Protein AF-A0A7I8V586-F1 (afdb_monomer_lite)

Organism: NCBI:txid2664684

Sequence (213 aa):
MLTETEAVENIQTILEINQGRTLKKLIYVLIESHPELLVKLESQNQKLFHVYNEYFDLTVILLDKLIVVIEQTTWVIKENAILSSVWIIEYAKSLLSLDGYIETITKSIIDTFKPNSTIHLNPECSIILYHQVKVLKRLIQEVDGVKETLRSQFYEEFLYYLTVSSINNKDMTCDPIREIILKTLEHIIKEITQRPFSLQTTKQSINLSDSSS

Radius of gyration: 21.7 Å; chains: 1; bounding box: 49×49×86 Å

Foldseek 3Di:
DDDPVRLLVVLVVVLVPPVNVVVLVLLLQLQPDDLVVQVVCVVPPPVVNVVVVVSNLVSLQVLLVVQVVLVVVCVVCVDDSSRHSLNSQVSNVVRYCSLSSLVVLVCLLLLCLAPPHDLEDDQVNLVSLLSSLSVNLSCLVRPPCSLVSCLVPCLVSLVPRVDPVSLVSRPPPPDPCSVVSNVSSVVSSCSNNDDPPDDPDPDDPPDDDDDDD

Secondary structure (DSSP, 8-state):
---HHHHHHHHHHHHTSTTHHHHHHHHHHHH---HHHHHHHHHH-HHHHHHHHHHHHHHHHHHHHHHHHHHHHHHH--S-----HHHHHHHHHHHS-HHHHHHHHHHHHHHHHSTTS-SBPPHHHHHHHHHHHHHHHHHHHHSTTHHHHHHHHHHHHHHHTS-HHHHHTSB-TT-TTHHHHHHHHHHHHHHHHS--S----------------

Structure (mmCIF, N/CA/C/O backbone):
data_AF-A0A7I8V586-F1
#
_entry.id   AF-A0A7I8V586-F1
#
loop_
_atom_site.group_PDB
_atom_site.id
_atom_site.type_symbol
_atom_site.label_atom_id
_atom_site.label_alt_id
_atom_site.label_comp_id
_atom_site.label_asym_id
_atom_site.label_entity_id
_atom_site.label_seq_id
_atom_site.pdbx_PDB_ins_code
_atom_site.Cartn_x
_atom_site.Cartn_y
_atom_site.Cartn_z
_atom_site.occupancy
_atom_site.B_iso_or_equiv
_atom_site.auth_seq_id
_atom_site.auth_comp_id
_atom_site.auth_asym_id
_atom_site.auth_atom_id
_atom_site.pdbx_PDB_model_num
ATOM 1 N N . MET A 1 1 ? -27.588 18.384 4.321 1.00 39.78 1 MET A N 1
ATOM 2 C CA . MET A 1 1 ? -26.580 17.342 4.592 1.00 39.78 1 MET A CA 1
ATOM 3 C C . MET A 1 1 ? -27.211 16.036 4.166 1.00 39.78 1 MET A C 1
ATOM 5 O O . MET A 1 1 ? -28.220 15.683 4.757 1.00 39.78 1 MET A O 1
ATOM 9 N N . LEU A 1 2 ? -26.721 15.422 3.090 1.00 41.12 2 LEU A N 1
ATOM 10 C CA . LEU A 1 2 ? -27.099 14.050 2.739 1.00 41.12 2 LEU A CA 1
ATOM 11 C C . LEU A 1 2 ? -26.410 13.121 3.736 1.00 41.12 2 LEU A C 1
ATOM 13 O O . LEU A 1 2 ? -25.262 13.378 4.107 1.00 41.12 2 LEU A O 1
ATOM 17 N N . THR A 1 3 ? -27.112 12.095 4.201 1.00 49.66 3 THR A N 1
ATOM 18 C CA . THR A 1 3 ? -26.480 11.043 5.004 1.00 49.66 3 THR A CA 1
ATOM 19 C C . THR A 1 3 ? -25.483 10.275 4.127 1.00 49.66 3 THR A C 1
ATOM 21 O O . THR A 1 3 ? -25.679 10.181 2.914 1.00 49.66 3 THR A O 1
ATOM 24 N N . GLU A 1 4 ? -24.385 9.764 4.696 1.00 45.03 4 GLU A N 1
ATOM 25 C CA . GLU A 1 4 ? -23.332 9.059 3.932 1.00 45.03 4 GLU A CA 1
ATOM 26 C C . GLU A 1 4 ? -23.907 7.949 3.038 1.00 45.03 4 GLU A C 1
ATOM 28 O O . GLU A 1 4 ? -23.477 7.767 1.903 1.00 45.03 4 GLU A O 1
ATOM 33 N N . THR A 1 5 ? -24.961 7.283 3.506 1.00 46.91 5 THR A N 1
ATOM 34 C CA . THR A 1 5 ? -25.675 6.226 2.785 1.00 46.91 5 THR A CA 1
ATOM 35 C C . THR A 1 5 ? -26.414 6.749 1.545 1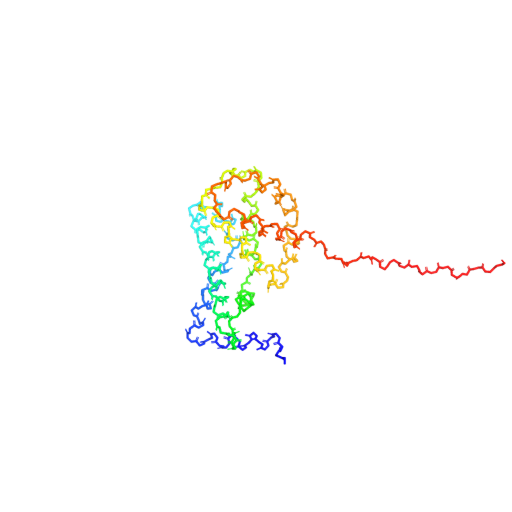.00 46.91 5 THR A C 1
ATOM 37 O O . THR A 1 5 ? -26.300 6.163 0.470 1.00 46.91 5 THR A O 1
ATOM 40 N N . GLU A 1 6 ? -27.095 7.896 1.644 1.00 48.62 6 GLU A N 1
ATOM 41 C CA . GLU A 1 6 ? -27.775 8.538 0.505 1.00 48.62 6 GLU A CA 1
ATOM 42 C C . GLU A 1 6 ? -26.782 9.100 -0.523 1.00 48.62 6 GLU A C 1
ATOM 44 O O . GLU A 1 6 ? -27.080 9.174 -1.717 1.00 48.62 6 GLU A O 1
ATOM 49 N N . ALA A 1 7 ? -25.592 9.518 -0.080 1.00 50.94 7 ALA A N 1
ATOM 50 C CA . ALA A 1 7 ? -24.534 9.963 -0.981 1.00 50.94 7 ALA A CA 1
ATOM 51 C C . ALA A 1 7 ? -23.986 8.789 -1.812 1.00 50.94 7 ALA A C 1
ATOM 53 O O . ALA A 1 7 ? -23.824 8.921 -3.026 1.00 50.94 7 ALA A O 1
ATOM 54 N N . VAL A 1 8 ? -23.772 7.629 -1.184 1.00 48.31 8 VAL A N 1
ATOM 55 C CA . VAL A 1 8 ? -23.300 6.410 -1.860 1.00 48.31 8 VAL A CA 1
ATOM 56 C C . VAL A 1 8 ? -24.325 5.892 -2.873 1.00 48.31 8 VAL A C 1
ATOM 58 O O . VAL A 1 8 ? -23.952 5.621 -4.016 1.00 48.31 8 VAL A O 1
ATOM 61 N N . GLU A 1 9 ? -25.612 5.829 -2.518 1.00 55.66 9 GLU A N 1
ATOM 62 C CA . GLU A 1 9 ? -26.678 5.392 -3.439 1.00 55.66 9 GLU A CA 1
ATOM 63 C C . GLU A 1 9 ? -26.819 6.315 -4.659 1.00 55.66 9 GLU A C 1
ATOM 65 O O . GLU A 1 9 ? -26.956 5.849 -5.798 1.00 55.66 9 GLU A O 1
ATOM 70 N N . ASN A 1 10 ? -26.718 7.631 -4.452 1.00 57.84 10 ASN A N 1
ATOM 71 C CA . ASN A 1 10 ? -26.763 8.600 -5.545 1.00 57.84 10 ASN A CA 1
ATOM 72 C C . ASN A 1 10 ? -25.571 8.444 -6.494 1.00 57.84 10 ASN A C 1
ATOM 74 O O . ASN A 1 10 ? -25.746 8.466 -7.714 1.00 57.84 10 ASN A O 1
ATOM 78 N N . ILE A 1 11 ? -24.363 8.236 -5.965 1.00 54.38 11 ILE A N 1
ATOM 79 C CA . ILE A 1 11 ? -23.179 8.052 -6.808 1.00 54.38 11 ILE A CA 1
ATOM 80 C C . ILE A 1 11 ? -23.233 6.701 -7.536 1.00 54.38 11 ILE A C 1
ATOM 82 O O . ILE A 1 11 ? -22.935 6.639 -8.730 1.00 54.38 11 ILE A O 1
ATOM 86 N N . GLN A 1 12 ? -23.692 5.634 -6.872 1.00 55.91 12 GLN A N 1
ATOM 87 C CA . GLN A 1 12 ? -23.909 4.327 -7.495 1.00 55.91 12 GLN A CA 1
ATOM 88 C C . GLN A 1 12 ? -24.871 4.423 -8.688 1.00 55.91 12 GLN A C 1
ATOM 90 O O . GLN A 1 12 ? -24.574 3.886 -9.755 1.00 55.91 12 GLN A O 1
ATOM 95 N N . THR A 1 13 ? -25.959 5.180 -8.539 1.00 61.81 13 THR A N 1
ATOM 96 C CA . THR A 1 13 ? -26.933 5.444 -9.609 1.00 61.81 13 THR A CA 1
ATOM 97 C C . THR A 1 13 ? -26.311 6.231 -10.771 1.00 61.81 13 THR A C 1
ATOM 99 O O . THR A 1 13 ? -26.518 5.899 -11.938 1.00 61.81 13 THR A O 1
ATOM 102 N N . ILE A 1 14 ? -25.482 7.241 -10.478 1.00 59.03 14 ILE A N 1
ATOM 103 C CA . ILE A 1 14 ? -24.780 8.046 -11.496 1.00 59.03 14 ILE A CA 1
ATOM 104 C C . ILE A 1 14 ? -23.793 7.193 -12.310 1.00 59.03 14 ILE A C 1
ATOM 106 O O . ILE A 1 14 ? -23.621 7.409 -13.510 1.00 59.03 14 ILE A O 1
ATOM 110 N N . LEU A 1 15 ? -23.177 6.183 -11.698 1.00 54.44 15 LEU A N 1
ATOM 111 C CA . LEU A 1 15 ? -22.216 5.304 -12.369 1.00 54.44 15 LEU A CA 1
ATOM 112 C C . LEU A 1 15 ? -22.854 4.192 -13.195 1.00 54.44 15 LEU A C 1
ATOM 114 O O . LEU A 1 15 ? -22.188 3.590 -14.038 1.00 54.44 15 LEU A O 1
ATOM 118 N N . GLU A 1 16 ? -24.130 3.898 -12.977 1.00 59.16 16 GLU A N 1
ATOM 119 C CA . GLU A 1 16 ? -24.870 2.971 -13.833 1.00 59.16 16 GLU A CA 1
ATOM 120 C C . GLU A 1 16 ? -25.122 3.554 -15.233 1.00 59.16 16 GLU A C 1
ATOM 122 O O . GLU A 1 16 ? -25.352 2.801 -16.183 1.00 59.16 16 GLU A O 1
ATOM 127 N N . ILE A 1 17 ? -24.959 4.873 -15.393 1.00 62.91 17 ILE A N 1
ATOM 128 C CA . ILE A 1 17 ? -24.956 5.570 -16.680 1.00 62.91 17 ILE A CA 1
ATOM 129 C C . ILE A 1 17 ? -23.651 5.235 -17.433 1.00 62.91 17 ILE A C 1
ATOM 131 O O . ILE A 1 17 ? -22.561 5.271 -16.870 1.00 62.91 17 ILE A O 1
ATOM 135 N N . ASN A 1 18 ? -23.769 4.897 -18.723 1.00 47.09 18 ASN A N 1
ATOM 136 C CA . ASN A 1 18 ? -22.825 4.150 -19.584 1.00 47.09 18 ASN A CA 1
ATOM 137 C C . ASN A 1 18 ? -21.294 4.346 -19.422 1.00 47.09 18 ASN A C 1
ATOM 139 O O . ASN A 1 18 ? -20.550 3.426 -19.755 1.00 47.09 18 ASN A O 1
ATOM 143 N N . GLN A 1 19 ? -20.798 5.487 -18.935 1.00 56.19 19 GLN A N 1
ATOM 144 C CA . GLN A 1 19 ? -19.364 5.731 -18.706 1.00 56.19 19 GLN A CA 1
ATOM 145 C C . GLN A 1 19 ? -18.880 5.230 -17.330 1.00 56.19 19 GLN A C 1
ATOM 147 O O . GLN A 1 19 ? -17.751 4.750 -17.212 1.00 56.19 19 GLN A O 1
ATOM 152 N N . GLY A 1 20 ? -19.742 5.246 -16.308 1.00 57.25 20 GLY A N 1
ATOM 153 C CA . GLY A 1 20 ? -19.411 4.766 -14.967 1.00 57.25 20 GLY A CA 1
ATOM 154 C C . GLY A 1 20 ? -19.331 3.245 -14.873 1.00 57.25 20 GLY A C 1
ATOM 155 O O . GLY A 1 20 ? -18.521 2.732 -14.115 1.00 57.25 20 GLY A O 1
ATOM 156 N N . ARG A 1 21 ? -20.068 2.497 -15.708 1.00 60.56 21 ARG A N 1
ATOM 157 C CA . ARG A 1 21 ? -20.066 1.021 -15.706 1.00 60.56 21 ARG A CA 1
ATOM 158 C C . ARG A 1 21 ? -18.701 0.420 -16.077 1.00 60.56 21 ARG A C 1
ATOM 160 O O . ARG A 1 21 ? -18.347 -0.644 -15.573 1.00 60.56 21 ARG A O 1
ATOM 167 N N . THR A 1 22 ? -17.931 1.071 -16.947 1.00 63.22 22 THR A N 1
ATOM 168 C CA . THR A 1 22 ? -16.573 0.618 -17.303 1.00 63.22 22 THR A CA 1
ATOM 169 C C . THR A 1 22 ? -15.599 0.877 -16.160 1.00 63.22 22 THR A C 1
ATOM 171 O O . THR A 1 22 ? -14.852 -0.021 -15.784 1.00 63.22 22 THR A O 1
ATOM 174 N N . LEU A 1 23 ? -15.674 2.059 -15.546 1.00 60.97 23 LEU A N 1
ATOM 175 C CA . LEU A 1 23 ? -14.900 2.410 -14.354 1.00 60.97 23 LEU A CA 1
ATOM 176 C C . LEU A 1 23 ? -15.229 1.479 -13.175 1.00 60.97 23 LEU A C 1
ATOM 178 O O . LEU A 1 23 ? -14.341 0.978 -12.497 1.00 60.97 23 LEU 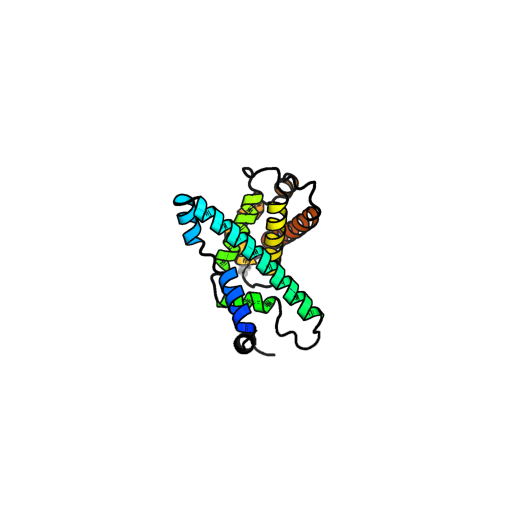A O 1
ATOM 182 N N . LYS A 1 24 ? -16.515 1.163 -13.017 1.00 62.84 24 LYS A N 1
ATOM 183 C CA . LYS A 1 24 ? -17.077 0.218 -12.054 1.00 62.84 24 LYS A CA 1
ATOM 184 C C . LYS A 1 24 ? -16.435 -1.172 -12.168 1.00 62.84 24 LYS A C 1
ATOM 186 O O . LYS A 1 24 ? -16.009 -1.746 -11.169 1.00 62.84 24 LYS A O 1
ATOM 191 N N . LYS A 1 25 ? -16.344 -1.698 -13.394 1.00 65.31 25 LYS A N 1
ATOM 192 C CA . LYS A 1 25 ? -15.692 -2.984 -13.697 1.00 65.31 25 LYS A CA 1
ATOM 193 C C . LYS A 1 25 ? -14.178 -2.926 -13.514 1.00 65.31 25 LYS A C 1
ATOM 195 O O . LYS A 1 25 ? -13.601 -3.900 -13.057 1.00 65.31 25 LYS A O 1
ATOM 200 N N . LEU A 1 26 ? -13.555 -1.798 -13.852 1.00 63.78 26 LEU A N 1
ATOM 201 C CA . LEU A 1 26 ? -12.122 -1.592 -13.661 1.00 63.78 26 LEU A CA 1
ATOM 202 C C . LEU A 1 26 ? -11.765 -1.671 -12.173 1.00 63.78 26 LEU A C 1
ATOM 204 O O . LEU A 1 26 ? -10.909 -2.456 -11.802 1.00 63.78 26 LEU A O 1
ATOM 208 N N . ILE A 1 27 ? -12.471 -0.924 -11.319 1.00 61.06 27 ILE A N 1
ATOM 209 C CA . ILE A 1 27 ? -12.235 -0.912 -9.866 1.00 61.06 27 ILE A CA 1
ATOM 210 C C . ILE A 1 27 ? -12.476 -2.301 -9.259 1.00 61.06 27 ILE A C 1
ATOM 212 O O . ILE A 1 27 ? -11.686 -2.747 -8.435 1.00 61.06 27 ILE A O 1
ATOM 216 N N . TYR A 1 28 ? -13.509 -3.016 -9.716 1.00 64.19 28 TYR A N 1
ATOM 217 C CA . TYR A 1 28 ? -13.754 -4.401 -9.307 1.00 64.19 28 TYR A CA 1
ATOM 218 C C . TYR A 1 28 ? -12.551 -5.312 -9.613 1.00 64.19 28 TYR A C 1
ATOM 220 O O . TYR A 1 28 ? -11.980 -5.928 -8.724 1.00 64.19 28 TYR A O 1
ATOM 228 N N . VAL A 1 29 ? -12.094 -5.312 -10.864 1.00 65.25 29 VAL A N 1
ATOM 229 C CA . VAL A 1 29 ? -10.954 -6.120 -11.324 1.00 65.25 29 VAL A CA 1
ATOM 230 C C . VAL A 1 29 ? -9.643 -5.742 -10.609 1.00 65.25 29 VAL A C 1
ATOM 232 O O . VAL A 1 29 ? -8.784 -6.597 -10.404 1.00 65.25 29 VAL A O 1
ATOM 235 N N . LEU A 1 30 ? -9.491 -4.476 -10.205 1.00 63.22 30 LEU A N 1
ATOM 236 C CA . LEU A 1 30 ? -8.299 -3.953 -9.530 1.00 63.22 30 LEU A CA 1
ATOM 237 C C . LEU A 1 30 ? -8.141 -4.404 -8.074 1.00 63.22 30 LEU A C 1
ATOM 239 O O . LEU A 1 30 ? -7.013 -4.553 -7.613 1.00 63.22 30 LEU A O 1
ATOM 243 N N . ILE A 1 31 ? -9.246 -4.560 -7.343 1.00 61.50 31 ILE A N 1
ATOM 244 C CA . ILE A 1 31 ? -9.232 -4.815 -5.892 1.00 61.50 31 ILE A CA 1
ATOM 245 C C . ILE A 1 31 ? -9.576 -6.277 -5.573 1.00 61.50 31 ILE A C 1
ATOM 247 O O . ILE A 1 31 ? -9.343 -6.726 -4.454 1.00 61.50 31 ILE A O 1
ATOM 251 N N . GLU A 1 32 ? -10.096 -7.044 -6.541 1.00 65.19 32 GLU A N 1
ATOM 252 C CA . GLU A 1 32 ? -10.385 -8.475 -6.395 1.00 65.19 32 GLU A CA 1
ATOM 253 C C . GLU A 1 32 ? -9.078 -9.278 -6.396 1.00 65.19 32 GLU A C 1
ATOM 255 O O . GLU A 1 32 ? -8.695 -9.945 -7.352 1.00 65.19 32 GLU A O 1
ATOM 260 N N . SER A 1 33 ? -8.348 -9.159 -5.292 1.00 56.94 33 SER A N 1
ATOM 261 C CA . SER A 1 33 ? -7.255 -10.047 -4.928 1.00 56.94 33 SER A CA 1
ATOM 262 C C . SER A 1 33 ? -7.828 -11.123 -4.014 1.00 56.94 33 SER A C 1
ATOM 264 O O . SER A 1 33 ? -8.465 -10.804 -3.015 1.00 56.94 33 SER A O 1
ATOM 266 N N . HIS A 1 34 ? -7.612 -12.392 -4.359 1.00 59.72 34 HIS A N 1
ATOM 267 C CA . HIS A 1 34 ? -7.970 -13.541 -3.525 1.00 59.72 34 HIS A CA 1
ATOM 268 C C . HIS A 1 34 ? -6.726 -14.022 -2.764 1.00 59.72 34 HIS A C 1
ATOM 270 O O . HIS A 1 34 ? -6.010 -14.901 -3.265 1.00 59.72 34 HIS A O 1
ATOM 276 N N . PRO A 1 35 ? -6.418 -13.460 -1.578 1.00 56.44 35 PRO A N 1
ATOM 277 C CA . PRO A 1 35 ? -5.215 -13.810 -0.824 1.00 56.44 35 PRO A CA 1
ATOM 278 C C . PRO A 1 35 ? -5.165 -15.296 -0.434 1.00 56.44 35 PRO A C 1
ATOM 280 O O . PRO A 1 35 ? -4.091 -15.891 -0.365 1.00 56.44 35 PRO A O 1
ATOM 283 N N . GLU A 1 36 ? -6.313 -15.951 -0.268 1.00 59.09 36 GLU A N 1
ATOM 284 C CA . GLU A 1 36 ? -6.414 -17.391 -0.020 1.00 59.09 36 GLU A CA 1
ATOM 285 C C . GLU A 1 36 ? -5.935 -18.262 -1.195 1.00 59.09 36 GLU A C 1
ATOM 287 O O . GLU A 1 36 ? -5.464 -19.385 -0.991 1.00 59.09 36 GLU A O 1
ATOM 292 N N . LEU A 1 37 ? -6.012 -17.756 -2.430 1.00 58.34 37 LEU A N 1
ATOM 293 C CA . LEU A 1 37 ? -5.509 -18.466 -3.605 1.00 58.34 37 LEU A CA 1
ATOM 294 C C . LEU A 1 37 ? -3.992 -18.312 -3.745 1.00 58.34 37 LEU A C 1
ATOM 296 O O . LEU A 1 37 ? -3.349 -19.221 -4.266 1.00 58.34 37 LEU A O 1
ATOM 300 N N . LEU A 1 38 ? -3.404 -17.233 -3.221 1.00 59.69 38 LEU A N 1
ATOM 301 C CA . LEU A 1 38 ? -1.971 -16.947 -3.329 1.00 59.69 38 LEU A CA 1
ATOM 302 C C . LEU A 1 38 ? -1.084 -18.019 -2.691 1.00 59.69 38 LEU A C 1
ATOM 304 O O . LEU A 1 38 ? -0.184 -18.537 -3.348 1.00 59.69 38 LEU A O 1
ATOM 308 N N . VAL A 1 39 ? -1.378 -18.416 -1.450 1.00 61.12 39 VAL A N 1
ATOM 309 C CA . VAL A 1 39 ? -0.589 -19.425 -0.709 1.00 61.12 39 VAL A CA 1
ATOM 310 C C . VAL A 1 39 ? -0.620 -20.788 -1.416 1.00 61.12 39 VAL A C 1
ATOM 312 O O . VAL A 1 39 ? 0.360 -21.542 -1.458 1.00 61.12 39 VAL A O 1
ATOM 315 N N . LYS A 1 40 ? -1.763 -21.115 -2.023 1.00 60.31 40 LYS A N 1
ATOM 316 C CA . LYS A 1 40 ? -1.943 -22.353 -2.781 1.00 60.31 40 LYS A CA 1
ATOM 317 C C . LYS A 1 40 ? -1.266 -22.284 -4.153 1.00 60.31 40 LYS A C 1
ATOM 319 O O . LYS A 1 40 ? -0.724 -23.284 -4.610 1.00 60.31 40 LYS A O 1
ATOM 324 N N . LEU A 1 41 ? -1.266 -21.119 -4.796 1.00 61.22 41 LEU A N 1
ATOM 325 C CA . LEU A 1 41 ? -0.625 -20.892 -6.091 1.00 61.22 41 LEU A CA 1
ATOM 326 C C . LEU A 1 41 ? 0.903 -20.890 -5.994 1.00 61.22 41 LEU A C 1
ATOM 328 O O . LEU A 1 41 ? 1.553 -21.513 -6.834 1.00 61.22 41 LEU A O 1
ATOM 332 N N . GLU A 1 42 ? 1.468 -20.273 -4.954 1.00 62.44 42 GLU A N 1
ATOM 333 C CA . GLU A 1 42 ? 2.914 -20.247 -4.698 1.00 62.44 42 GLU A CA 1
ATOM 334 C C . GLU A 1 42 ? 3.488 -21.666 -4.563 1.00 62.44 42 GLU A C 1
ATOM 336 O O . GLU A 1 42 ? 4.498 -22.006 -5.182 1.00 62.44 42 GLU A O 1
ATOM 341 N N . SER A 1 43 ? 2.792 -22.528 -3.816 1.00 66.31 43 SER A N 1
ATOM 342 C CA . SER A 1 43 ? 3.212 -23.913 -3.574 1.00 66.31 43 SER A CA 1
ATOM 343 C C . SER A 1 43 ? 2.974 -24.860 -4.757 1.00 66.31 43 SER A C 1
ATOM 345 O O . SER A 1 43 ? 3.641 -25.891 -4.854 1.00 66.31 43 SER A O 1
ATOM 347 N N . GLN A 1 44 ? 2.046 -24.537 -5.664 1.00 68.81 44 GLN A N 1
ATOM 348 C CA . GLN A 1 44 ? 1.643 -25.432 -6.755 1.00 68.81 44 GLN A CA 1
ATOM 349 C C . GLN A 1 44 ? 2.225 -25.050 -8.120 1.00 68.81 44 GLN A C 1
ATOM 351 O O . GLN A 1 44 ? 2.439 -25.938 -8.948 1.00 68.81 44 GLN A O 1
ATOM 356 N N . ASN A 1 45 ? 2.460 -23.760 -8.398 1.00 73.25 45 ASN A N 1
ATOM 357 C CA . ASN A 1 45 ? 2.897 -23.316 -9.723 1.00 73.25 45 ASN A CA 1
ATOM 358 C C . ASN A 1 45 ? 3.587 -21.937 -9.711 1.00 73.25 45 ASN A C 1
ATOM 360 O O . ASN A 1 45 ? 2.941 -20.897 -9.835 1.00 73.25 45 ASN A O 1
ATOM 364 N N . GLN A 1 46 ? 4.923 -21.938 -9.696 1.00 76.44 46 GLN A N 1
ATOM 365 C CA . GLN A 1 46 ? 5.749 -20.720 -9.712 1.00 76.44 46 GLN A CA 1
ATOM 366 C C . GLN A 1 46 ? 5.484 -19.794 -10.911 1.00 76.44 46 GLN A C 1
ATOM 368 O O . GLN A 1 46 ? 5.561 -18.577 -10.772 1.00 76.44 46 GLN A O 1
ATOM 373 N N . LYS A 1 47 ? 5.148 -20.339 -12.090 1.00 72.88 47 LYS A N 1
ATOM 374 C CA . LYS A 1 47 ? 4.855 -19.516 -13.278 1.00 72.88 47 LYS A CA 1
ATOM 375 C C . LYS A 1 47 ? 3.540 -18.763 -13.125 1.00 72.88 47 LYS A C 1
ATOM 377 O O . LYS A 1 47 ? 3.451 -17.602 -13.500 1.00 72.88 47 LYS A O 1
ATOM 382 N N . LEU A 1 48 ? 2.526 -19.425 -12.576 1.00 70.50 48 LEU A N 1
ATOM 383 C CA . LEU A 1 48 ? 1.230 -18.799 -12.334 1.00 70.50 48 LEU A CA 1
ATOM 384 C C . LEU A 1 48 ? 1.318 -17.767 -11.203 1.00 70.50 48 LEU A C 1
ATOM 386 O O . LEU A 1 48 ? 0.706 -16.711 -11.298 1.00 70.50 48 LEU A O 1
ATOM 390 N N . PHE A 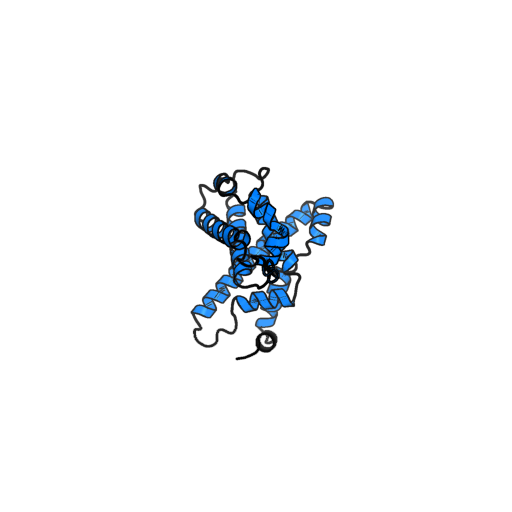1 49 ? 2.139 -18.040 -10.186 1.00 73.00 49 PHE A N 1
ATOM 391 C CA . PHE A 1 49 ? 2.449 -17.083 -9.126 1.00 73.00 49 PHE A CA 1
ATOM 392 C C . PHE A 1 49 ? 3.170 -15.832 -9.657 1.00 73.00 49 PHE A C 1
ATOM 394 O O . PHE A 1 49 ? 2.820 -14.718 -9.285 1.00 73.00 49 PHE A O 1
ATOM 401 N N . HIS A 1 50 ? 4.112 -15.992 -10.593 1.00 75.31 50 HIS A N 1
ATOM 402 C CA . HIS A 1 50 ? 4.751 -14.858 -11.268 1.00 75.31 50 HIS A CA 1
ATOM 403 C C . HIS A 1 50 ? 3.740 -13.985 -12.022 1.00 75.31 50 HIS A C 1
ATOM 405 O O . HIS A 1 50 ? 3.719 -12.774 -11.834 1.00 75.31 50 HIS A O 1
ATOM 411 N N . VAL A 1 51 ? 2.867 -14.601 -12.828 1.00 76.31 51 VAL A N 1
ATOM 412 C CA . VAL A 1 51 ? 1.821 -13.880 -13.578 1.00 76.31 51 VAL A CA 1
ATOM 413 C C . VAL A 1 51 ? 0.854 -13.163 -12.636 1.00 76.31 51 VAL A C 1
ATOM 415 O O . VAL A 1 51 ? 0.418 -12.054 -12.932 1.00 76.31 51 VAL A O 1
ATOM 418 N N . TYR A 1 52 ? 0.530 -13.771 -11.494 1.00 79.56 52 TYR A N 1
ATOM 419 C CA . TYR A 1 52 ? -0.274 -13.114 -10.471 1.00 79.56 52 TYR A CA 1
ATOM 420 C C . TYR A 1 52 ? 0.418 -11.859 -9.925 1.00 79.56 52 TYR A C 1
ATOM 422 O O . TYR A 1 52 ? -0.224 -10.818 -9.828 1.00 79.56 52 TYR A O 1
ATOM 430 N N . ASN A 1 53 ? 1.708 -11.938 -9.583 1.00 79.12 53 ASN A N 1
ATOM 431 C CA . ASN A 1 53 ? 2.440 -10.789 -9.041 1.00 79.12 53 ASN A CA 1
ATOM 432 C C . ASN A 1 53 ? 2.541 -9.656 -10.066 1.00 79.12 53 ASN A C 1
ATOM 434 O O . ASN A 1 53 ? 2.260 -8.514 -9.725 1.00 79.12 53 ASN A O 1
ATOM 438 N N . GLU A 1 54 ? 2.824 -9.970 -11.334 1.00 80.69 54 GLU A N 1
ATOM 439 C CA . GLU A 1 54 ? 2.792 -8.970 -12.410 1.00 80.69 54 GLU A CA 1
ATOM 440 C C . GLU A 1 54 ? 1.410 -8.320 -12.539 1.00 80.69 54 GLU A C 1
ATOM 442 O O . GLU A 1 54 ? 1.296 -7.103 -12.678 1.00 80.69 54 GLU A O 1
ATOM 447 N N . TYR A 1 55 ? 0.347 -9.126 -12.480 1.00 80.94 55 TYR A N 1
ATOM 448 C CA . TYR A 1 55 ? -1.019 -8.621 -12.516 1.00 80.94 55 TYR A CA 1
ATOM 449 C C . TYR A 1 55 ? -1.303 -7.685 -11.334 1.00 80.94 55 TYR A C 1
ATOM 451 O O . TYR A 1 55 ? -1.823 -6.591 -11.541 1.00 80.94 55 TYR A O 1
ATOM 459 N N . PHE A 1 56 ? -0.914 -8.078 -10.122 1.00 83.19 56 PHE A N 1
ATOM 460 C CA . PHE A 1 56 ? -1.069 -7.276 -8.912 1.00 83.19 56 PHE A CA 1
ATOM 461 C C . PHE A 1 56 ? -0.275 -5.961 -8.969 1.00 83.19 56 PHE A C 1
ATOM 463 O O . PHE A 1 56 ? -0.792 -4.896 -8.635 1.00 83.19 56 PHE A O 1
ATOM 470 N N . ASP A 1 57 ? 0.964 -5.990 -9.452 1.00 83.94 57 ASP A N 1
ATOM 471 C CA . ASP A 1 57 ? 1.766 -4.775 -9.600 1.00 83.94 57 ASP A CA 1
ATOM 472 C C . ASP A 1 57 ? 1.110 -3.805 -10.594 1.00 83.94 57 ASP A C 1
ATOM 474 O O . ASP A 1 57 ? 1.000 -2.601 -10.331 1.00 83.94 57 ASP A O 1
ATOM 478 N N . LEU A 1 58 ? 0.574 -4.328 -11.703 1.00 83.69 58 LEU A N 1
ATOM 479 C CA . LEU A 1 58 ? -0.202 -3.541 -12.660 1.00 83.69 58 LEU A CA 1
ATOM 480 C C . LEU A 1 58 ? -1.486 -2.977 -12.043 1.00 83.69 58 LEU A C 1
ATOM 482 O O . LEU A 1 58 ? -1.841 -1.832 -12.345 1.00 83.69 58 LEU A O 1
ATOM 486 N N . THR A 1 59 ? -2.174 -3.727 -11.174 1.00 82.31 59 THR A N 1
ATOM 487 C CA . THR A 1 59 ? -3.387 -3.229 -10.515 1.00 82.31 59 THR A CA 1
ATOM 488 C C . THR A 1 59 ? -3.069 -2.095 -9.545 1.00 82.31 59 THR A C 1
ATOM 490 O O . THR A 1 59 ? -3.757 -1.072 -9.552 1.00 82.31 59 THR A O 1
ATOM 493 N N . VAL A 1 60 ? -1.980 -2.202 -8.779 1.00 85.12 60 VAL A N 1
ATOM 494 C CA . VAL A 1 60 ? -1.523 -1.126 -7.887 1.00 85.12 60 VAL A CA 1
ATOM 495 C C . VAL A 1 60 ? -1.178 0.139 -8.677 1.00 85.12 60 VAL A C 1
ATOM 497 O O . VAL A 1 60 ? -1.631 1.232 -8.322 1.00 85.12 60 VAL A O 1
ATOM 500 N N . ILE A 1 61 ? -0.415 0.008 -9.769 1.00 86.75 61 ILE A N 1
ATOM 501 C CA . ILE A 1 61 ? -0.047 1.144 -10.628 1.00 86.75 61 ILE A CA 1
ATOM 502 C C . ILE A 1 61 ? -1.305 1.801 -11.195 1.00 86.75 61 ILE A C 1
ATOM 504 O O . ILE A 1 61 ? -1.451 3.025 -11.142 1.00 86.75 61 ILE A O 1
ATOM 508 N N . LEU A 1 62 ? -2.226 1.003 -11.733 1.00 83.19 62 LEU A N 1
ATOM 509 C CA . LEU A 1 62 ? -3.445 1.511 -12.347 1.00 83.19 62 LEU A CA 1
ATOM 510 C C . LEU A 1 62 ? -4.356 2.197 -11.318 1.00 83.19 62 LEU A C 1
ATOM 512 O O . LEU A 1 62 ? -4.912 3.250 -11.628 1.00 83.19 62 LEU A O 1
ATOM 516 N N . LEU A 1 63 ? -4.451 1.676 -10.091 1.00 83.06 63 LEU A N 1
ATOM 517 C CA . LEU A 1 63 ? -5.187 2.326 -9.007 1.00 83.06 63 LEU A CA 1
ATOM 518 C C . LEU A 1 63 ? -4.562 3.676 -8.623 1.00 83.06 63 LEU A C 1
ATOM 520 O O . LEU A 1 63 ? -5.288 4.663 -8.522 1.00 83.06 63 LEU A O 1
ATOM 524 N N . ASP A 1 64 ? -3.233 3.762 -8.484 1.00 85.00 64 ASP A N 1
ATOM 525 C CA . ASP A 1 64 ? -2.551 5.042 -8.228 1.00 85.00 64 ASP A CA 1
ATOM 526 C C . ASP A 1 64 ? -2.822 6.057 -9.347 1.00 85.00 64 ASP A C 1
ATOM 528 O O . ASP A 1 64 ? -3.155 7.213 -9.083 1.00 85.00 64 ASP A O 1
ATOM 532 N N . LYS A 1 65 ? -2.729 5.634 -10.616 1.00 84.44 65 LYS A N 1
ATOM 533 C CA . LYS A 1 65 ? -3.023 6.514 -11.757 1.00 84.44 65 LYS A CA 1
ATOM 534 C C . LYS A 1 65 ? -4.478 6.954 -11.775 1.00 84.44 65 LYS A C 1
ATOM 536 O O . LYS A 1 65 ? -4.742 8.118 -12.062 1.00 84.44 65 LYS A O 1
ATOM 541 N N . LEU A 1 66 ? -5.406 6.059 -11.451 1.00 79.88 66 LEU A N 1
ATOM 542 C CA . LEU A 1 66 ? -6.824 6.382 -11.395 1.00 79.88 66 LEU A CA 1
ATOM 543 C C . LEU A 1 66 ? -7.122 7.408 -10.296 1.00 79.88 66 LEU A C 1
ATOM 545 O O . LEU A 1 66 ? -7.840 8.372 -10.555 1.00 79.88 66 LEU A O 1
ATOM 549 N N . ILE A 1 67 ? -6.522 7.243 -9.111 1.00 79.25 67 ILE A N 1
ATOM 550 C CA . ILE A 1 67 ? -6.605 8.219 -8.017 1.00 79.25 67 ILE A CA 1
ATOM 551 C C . ILE A 1 67 ? -6.088 9.578 -8.494 1.00 79.25 67 ILE A C 1
ATOM 553 O O . ILE A 1 67 ? -6.798 10.570 -8.364 1.00 79.25 67 ILE A O 1
ATOM 557 N N . VAL A 1 68 ? -4.903 9.624 -9.115 1.00 82.38 68 VAL A N 1
ATOM 558 C CA . VAL A 1 68 ? -4.311 10.876 -9.616 1.00 82.38 68 VAL A CA 1
ATOM 559 C C . VAL A 1 68 ? -5.195 11.541 -10.672 1.00 82.38 68 VAL A C 1
ATOM 561 O O . VAL A 1 68 ? -5.394 12.752 -10.619 1.00 82.38 68 VAL A O 1
ATOM 564 N N . VAL A 1 69 ? -5.735 10.778 -11.627 1.00 79.62 69 VAL A N 1
ATOM 565 C CA . VAL A 1 69 ? -6.651 11.311 -12.647 1.00 79.62 69 VAL A CA 1
ATOM 566 C C . VAL A 1 69 ? -7.884 11.907 -11.981 1.00 79.62 69 VAL A C 1
ATOM 568 O O . VAL A 1 69 ? -8.276 13.023 -12.313 1.00 79.62 69 VAL A O 1
ATOM 571 N N . ILE A 1 70 ? -8.464 11.205 -11.009 1.00 72.69 70 ILE A N 1
ATOM 572 C CA . ILE A 1 70 ? -9.647 11.677 -10.295 1.00 72.69 70 ILE A CA 1
ATOM 573 C C . ILE A 1 70 ? -9.334 12.958 -9.519 1.00 72.69 70 ILE A C 1
ATOM 575 O O . ILE A 1 70 ? -10.035 13.951 -9.695 1.00 72.69 70 ILE A O 1
ATOM 579 N N . GLU A 1 71 ? -8.233 13.006 -8.770 1.00 74.56 71 GLU A N 1
ATOM 580 C CA . GLU A 1 71 ? -7.777 14.233 -8.112 1.00 74.56 71 GLU A CA 1
ATOM 581 C C . GLU A 1 71 ? -7.575 15.382 -9.105 1.00 74.56 71 GLU A C 1
ATOM 583 O O . GLU A 1 71 ? -8.061 16.485 -8.894 1.00 74.56 71 GLU A O 1
ATOM 588 N N . GLN A 1 72 ? -6.921 15.151 -10.238 1.00 74.38 72 GLN A N 1
ATOM 589 C CA . GLN A 1 72 ? -6.732 16.208 -11.231 1.00 74.38 72 GLN A CA 1
ATOM 590 C C . GLN A 1 72 ? -8.064 16.706 -11.801 1.00 74.38 72 GLN A C 1
ATOM 592 O O . GLN A 1 72 ? -8.243 17.910 -11.992 1.00 74.38 72 GLN A O 1
ATOM 597 N N . THR A 1 73 ? -9.024 15.808 -12.028 1.00 67.31 73 THR A N 1
ATOM 598 C CA . THR A 1 73 ? -10.352 16.198 -12.514 1.00 67.31 73 THR A CA 1
ATOM 599 C C . THR A 1 73 ? -11.155 16.983 -11.476 1.00 67.31 73 THR A C 1
ATOM 601 O O . THR A 1 73 ? -11.839 17.937 -11.851 1.00 67.31 73 THR A O 1
ATOM 604 N N . THR A 1 74 ? -11.028 16.673 -10.180 1.00 65.19 74 THR A N 1
ATOM 605 C CA . THR A 1 74 ? -11.705 17.438 -9.118 1.00 65.19 74 THR A CA 1
ATOM 606 C C . THR A 1 74 ? -11.122 18.832 -8.934 1.00 65.19 74 THR A C 1
ATOM 608 O O . THR A 1 74 ? -11.863 19.774 -8.667 1.00 65.19 74 THR A O 1
ATOM 611 N N . TRP A 1 75 ? -9.815 19.006 -9.144 1.00 63.88 75 TRP A N 1
ATOM 612 C CA . TRP A 1 75 ? -9.175 20.324 -9.085 1.00 63.88 75 TRP A CA 1
ATOM 613 C C . TRP A 1 75 ? -9.626 21.261 -10.212 1.00 63.88 75 TRP A C 1
ATOM 615 O O . TRP A 1 75 ? -9.700 22.477 -10.015 1.00 63.88 75 TRP A O 1
ATOM 625 N N . VAL A 1 76 ? -9.926 20.707 -11.390 1.00 60.75 76 VAL A N 1
ATOM 626 C CA . VAL A 1 76 ? -10.392 21.468 -12.561 1.00 60.75 76 VAL A CA 1
ATOM 627 C C . VAL A 1 76 ? -11.876 21.837 -12.438 1.00 60.75 76 VAL A C 1
ATOM 629 O O . VAL A 1 76 ? -12.274 22.921 -12.864 1.00 60.75 76 VAL A O 1
ATOM 632 N N . ILE A 1 77 ? -12.692 20.982 -11.817 1.00 57.84 77 ILE A N 1
ATOM 633 C CA . ILE A 1 77 ? -14.145 21.157 -11.695 1.00 57.84 77 ILE A CA 1
ATOM 634 C C . ILE A 1 77 ? -14.474 21.569 -10.251 1.00 57.84 77 ILE A C 1
ATOM 636 O O . ILE A 1 77 ? -14.880 20.757 -9.424 1.00 57.84 77 ILE A O 1
ATOM 640 N N . LYS A 1 78 ? -14.266 22.855 -9.930 1.00 55.72 78 LYS A N 1
ATOM 641 C CA . LYS A 1 78 ? -14.463 23.413 -8.573 1.00 55.72 78 LYS A CA 1
ATOM 642 C C . LYS A 1 78 ? -15.912 23.378 -8.064 1.00 55.72 78 LYS A C 1
ATOM 644 O O . LYS A 1 78 ? -16.125 23.488 -6.861 1.00 55.72 78 LYS A O 1
ATOM 649 N N . GLU A 1 79 ? -16.894 23.220 -8.947 1.00 49.41 79 GLU A N 1
ATOM 650 C CA . GLU A 1 79 ? -18.318 23.152 -8.609 1.00 49.41 79 GLU A CA 1
ATOM 651 C C . GLU A 1 79 ? -18.892 21.855 -9.204 1.00 49.41 79 GLU A C 1
ATOM 653 O O . GLU A 1 79 ? -18.934 21.704 -10.422 1.00 49.41 79 GLU A O 1
ATOM 658 N N . ASN A 1 80 ? -19.313 20.916 -8.345 1.00 49.47 80 ASN A N 1
ATOM 659 C CA . ASN A 1 80 ? -19.862 19.580 -8.670 1.00 49.47 80 ASN A CA 1
ATOM 660 C C . ASN A 1 80 ? -18.859 18.448 -8.979 1.00 49.47 80 ASN A C 1
ATOM 662 O O . ASN A 1 80 ? -19.108 17.615 -9.853 1.00 49.47 80 ASN A O 1
ATOM 666 N N . ALA A 1 81 ? -17.756 18.338 -8.234 1.00 53.66 81 ALA A N 1
ATOM 667 C CA . ALA A 1 81 ? -16.909 17.143 -8.268 1.00 53.66 81 ALA A CA 1
ATOM 668 C C . ALA A 1 81 ? -17.635 15.917 -7.661 1.00 53.66 81 ALA A C 1
ATOM 670 O O . ALA A 1 81 ? -17.509 15.624 -6.477 1.00 53.66 81 ALA A O 1
ATOM 671 N N . ILE A 1 82 ? -18.414 15.204 -8.482 1.00 52.72 82 ILE A N 1
ATOM 672 C CA . ILE A 1 82 ? -19.122 13.960 -8.110 1.00 52.72 82 ILE A CA 1
ATOM 673 C C . ILE A 1 82 ? -18.132 12.803 -7.870 1.00 52.72 82 ILE A C 1
ATOM 675 O O . ILE A 1 82 ? -18.394 11.903 -7.079 1.00 52.72 82 ILE A O 1
ATOM 679 N N . LEU A 1 83 ? -16.979 12.832 -8.543 1.00 56.06 83 LEU A N 1
ATOM 680 C CA . LEU A 1 83 ? -15.932 11.814 -8.455 1.00 56.06 83 LEU A CA 1
ATOM 681 C C . LEU A 1 83 ? -14.822 12.305 -7.527 1.00 56.06 83 LEU A C 1
ATOM 683 O O . LEU A 1 83 ? -13.898 12.962 -7.985 1.00 56.06 83 LEU A O 1
ATOM 687 N N . SER A 1 84 ? -14.901 12.013 -6.232 1.00 64.50 84 SER A N 1
ATOM 688 C CA . SER A 1 84 ? -13.768 12.181 -5.315 1.00 64.50 84 SER A CA 1
ATOM 689 C C . SER A 1 84 ? -12.985 10.870 -5.182 1.00 64.50 84 SER A C 1
ATOM 691 O O . SER A 1 84 ? -13.495 9.788 -5.473 1.00 64.50 84 SER A O 1
ATOM 693 N N . SER A 1 85 ? -11.739 10.946 -4.714 1.00 62.34 85 SER A N 1
ATOM 694 C CA . SER A 1 85 ? -10.966 9.764 -4.297 1.00 62.34 85 SER A CA 1
ATOM 695 C C . SER A 1 85 ? -11.707 8.922 -3.255 1.00 62.34 85 SER A C 1
ATOM 697 O O . SER A 1 85 ? -11.645 7.695 -3.308 1.00 62.34 85 SER A O 1
ATOM 699 N N . VAL A 1 86 ? -12.465 9.584 -2.375 1.00 63.66 86 VAL A N 1
ATOM 700 C CA . VAL A 1 86 ? -13.325 8.961 -1.361 1.00 63.66 86 VAL A CA 1
ATOM 701 C C . VAL A 1 86 ? -14.351 8.035 -2.010 1.00 63.66 86 VAL A C 1
ATOM 703 O O . VAL A 1 86 ? -14.603 6.951 -1.500 1.00 63.66 86 VAL A O 1
ATOM 706 N N . TRP A 1 87 ? -14.892 8.385 -3.181 1.00 67.75 87 TRP A N 1
ATOM 707 C CA . TRP A 1 87 ? -15.831 7.502 -3.868 1.00 67.75 87 TRP A CA 1
ATOM 708 C C . TRP A 1 87 ? -15.179 6.205 -4.377 1.00 67.75 87 TRP A C 1
ATOM 710 O O . TRP A 1 87 ? -15.765 5.139 -4.215 1.00 67.75 87 TRP A O 1
ATOM 720 N N . ILE A 1 88 ? -13.973 6.259 -4.960 1.00 66.69 88 ILE A N 1
ATOM 721 C CA . ILE A 1 88 ? -13.254 5.042 -5.400 1.00 66.69 88 ILE A CA 1
ATOM 722 C C . ILE A 1 88 ? -13.089 4.087 -4.215 1.00 66.69 88 ILE A C 1
ATOM 724 O O . ILE A 1 88 ? -13.230 2.877 -4.357 1.00 66.69 88 ILE A O 1
ATOM 728 N N . ILE A 1 89 ? -12.805 4.667 -3.052 1.00 63.94 89 ILE A N 1
ATOM 729 C CA . ILE A 1 89 ? -12.576 3.987 -1.785 1.00 63.94 89 ILE A CA 1
ATOM 730 C C . ILE A 1 89 ? -13.864 3.375 -1.223 1.00 63.94 89 ILE A C 1
ATOM 732 O O . ILE A 1 89 ? -13.878 2.189 -0.909 1.00 63.94 89 ILE A O 1
ATOM 736 N N . GLU A 1 90 ? -14.957 4.130 -1.144 1.00 65.56 90 GLU A N 1
ATOM 737 C CA . GLU A 1 90 ? -16.257 3.606 -0.698 1.00 65.56 90 GLU A CA 1
ATOM 738 C C . GLU A 1 90 ? -16.793 2.541 -1.656 1.00 65.56 90 GLU A C 1
ATOM 740 O O . GLU A 1 90 ? -17.331 1.510 -1.253 1.00 65.56 90 GLU A O 1
ATOM 745 N N . TYR A 1 91 ? -16.570 2.733 -2.952 1.00 64.06 91 TYR A N 1
ATOM 746 C CA . TYR A 1 91 ? -16.926 1.747 -3.951 1.00 64.06 91 TYR A CA 1
ATOM 747 C C . TYR A 1 91 ? -16.071 0.474 -3.834 1.00 64.06 91 TYR A C 1
ATOM 749 O O . TYR A 1 91 ? -16.614 -0.630 -3.906 1.00 64.06 91 TYR A O 1
ATOM 757 N N . ALA A 1 92 ? -14.770 0.608 -3.559 1.00 63.28 92 ALA A N 1
ATOM 758 C CA . ALA A 1 92 ? -13.882 -0.508 -3.239 1.00 63.28 92 ALA A CA 1
ATOM 759 C C . ALA A 1 92 ? -14.358 -1.292 -2.005 1.00 63.28 92 ALA A C 1
ATOM 761 O O . ALA A 1 92 ? -14.422 -2.519 -2.064 1.00 63.28 92 ALA A O 1
ATOM 762 N N . LYS A 1 93 ? -14.762 -0.592 -0.931 1.00 64.12 93 LYS A N 1
ATOM 763 C CA . LYS A 1 93 ? -15.379 -1.204 0.260 1.00 64.12 93 LYS A CA 1
ATOM 764 C C . LYS A 1 93 ? -16.656 -1.976 -0.091 1.00 64.12 93 LYS A C 1
ATOM 766 O O . LYS A 1 93 ? -16.871 -3.066 0.423 1.00 64.12 93 LYS A O 1
ATOM 771 N N . SER A 1 94 ? -17.507 -1.417 -0.957 1.00 61.00 94 SER A N 1
ATOM 772 C CA . SER A 1 94 ? -18.825 -1.988 -1.285 1.00 61.00 94 SER A CA 1
ATOM 773 C C . SER A 1 94 ? -18.775 -3.257 -2.141 1.00 61.00 94 SER A C 1
ATOM 775 O O . SER A 1 94 ? -19.730 -4.034 -2.150 1.00 61.00 94 SER A O 1
ATOM 777 N N . LEU A 1 95 ? -17.689 -3.458 -2.888 1.00 54.16 95 LEU A N 1
ATOM 778 C CA . LEU A 1 95 ? -17.581 -4.564 -3.833 1.00 54.16 95 LEU A CA 1
ATOM 779 C C . LEU A 1 95 ? -16.788 -5.762 -3.319 1.00 54.16 95 LEU A C 1
ATOM 781 O O . LEU A 1 95 ? -16.999 -6.861 -3.829 1.00 54.16 95 LEU A O 1
ATOM 785 N N . LEU A 1 96 ? -15.803 -5.550 -2.441 1.00 57.25 96 LEU A N 1
ATOM 786 C CA . LEU A 1 96 ? -14.677 -6.474 -2.287 1.00 57.25 96 LEU A CA 1
ATOM 787 C C . LEU A 1 96 ? -14.144 -6.531 -0.855 1.00 57.25 96 LEU A C 1
ATOM 789 O O . LEU A 1 96 ? -14.364 -5.628 -0.051 1.00 57.25 96 LEU A O 1
ATOM 793 N N . SER A 1 97 ? -13.371 -7.584 -0.564 1.00 67.88 97 SER A N 1
ATOM 794 C CA . SER A 1 97 ? -12.517 -7.652 0.627 1.00 67.88 97 SER A CA 1
ATOM 795 C C . SER A 1 97 ? -11.347 -6.676 0.466 1.00 67.88 97 SER A C 1
ATOM 797 O O . SER A 1 97 ? -10.215 -7.061 0.174 1.00 67.88 97 SER A O 1
ATOM 799 N N . LEU A 1 98 ? -11.633 -5.382 0.634 1.00 74.56 98 LEU A N 1
ATOM 800 C CA . LEU A 1 98 ? -10.619 -4.330 0.679 1.00 74.56 98 LEU A CA 1
ATOM 801 C C . LEU A 1 98 ? -9.511 -4.679 1.688 1.00 74.56 98 LEU A C 1
ATOM 803 O O . LEU A 1 98 ? -8.344 -4.392 1.438 1.00 74.56 98 LEU A O 1
ATOM 807 N N . ASP A 1 99 ? -9.870 -5.377 2.766 1.00 75.94 99 ASP A N 1
ATOM 808 C CA . ASP A 1 99 ? -8.941 -5.916 3.757 1.00 75.94 99 ASP A CA 1
ATOM 809 C C . ASP A 1 99 ? -7.885 -6.845 3.138 1.00 75.94 99 ASP A C 1
ATOM 811 O O . ASP A 1 99 ? -6.699 -6.649 3.387 1.00 75.94 99 ASP A O 1
ATOM 815 N N . GLY A 1 100 ? -8.269 -7.797 2.278 1.00 78.06 100 GLY A N 1
ATOM 816 C CA . GLY A 1 100 ? -7.322 -8.706 1.620 1.00 78.06 100 GLY A CA 1
ATOM 817 C C . GLY A 1 100 ? -6.379 -7.994 0.643 1.00 78.06 100 GLY A C 1
ATOM 818 O O . GLY A 1 100 ? -5.197 -8.336 0.531 1.00 78.06 100 GLY A O 1
ATOM 819 N N . TYR A 1 101 ? -6.871 -6.954 -0.033 1.00 80.00 101 TYR A N 1
ATOM 820 C CA . TYR A 1 101 ? -6.046 -6.112 -0.899 1.00 80.00 101 TYR A CA 1
ATOM 821 C C . TYR A 1 101 ? -5.038 -5.279 -0.094 1.00 80.00 101 TYR A C 1
ATOM 823 O O . TYR A 1 101 ? -3.852 -5.246 -0.432 1.00 80.00 101 TYR A O 1
ATOM 831 N N . ILE A 1 102 ? -5.486 -4.660 1.006 1.00 85.75 102 ILE A N 1
ATOM 832 C CA . ILE A 1 102 ? -4.619 -3.941 1.950 1.00 85.75 102 ILE A CA 1
ATOM 833 C C . ILE A 1 102 ? -3.555 -4.887 2.501 1.00 85.75 102 ILE A C 1
ATOM 835 O O . ILE A 1 102 ? -2.372 -4.558 2.455 1.00 85.75 102 ILE A O 1
ATOM 839 N N . GLU A 1 103 ? -3.959 -6.074 2.952 1.00 86.44 103 GLU A N 1
ATOM 840 C CA . GLU A 1 103 ? -3.063 -7.101 3.477 1.00 86.44 103 GLU A CA 1
ATOM 841 C C . GLU A 1 103 ? -1.968 -7.457 2.461 1.00 86.44 103 GLU A C 1
ATOM 843 O O . GLU A 1 103 ? -0.786 -7.502 2.804 1.00 86.44 103 GLU A O 1
ATOM 848 N N . THR A 1 104 ? -2.347 -7.643 1.193 1.00 85.25 104 THR A N 1
ATOM 849 C CA . THR A 1 104 ? -1.419 -8.000 0.110 1.00 85.25 104 THR A CA 1
ATOM 850 C C . THR A 1 104 ? -0.436 -6.864 -0.195 1.00 85.25 104 THR A C 1
ATOM 852 O O . THR A 1 104 ? 0.772 -7.104 -0.253 1.00 85.25 104 THR A O 1
ATOM 855 N N . ILE A 1 105 ? -0.913 -5.615 -0.321 1.00 89.56 105 ILE A N 1
ATOM 856 C CA . ILE A 1 105 ? -0.039 -4.441 -0.521 1.00 89.56 105 ILE A CA 1
ATOM 857 C C . ILE A 1 105 ? 0.926 -4.292 0.655 1.00 89.56 105 ILE A C 1
ATOM 859 O O . ILE A 1 105 ? 2.126 -4.096 0.462 1.00 89.56 105 ILE A O 1
ATOM 863 N N . THR A 1 106 ? 0.415 -4.380 1.882 1.00 91.06 106 THR A N 1
ATOM 864 C CA . THR A 1 106 ? 1.213 -4.198 3.093 1.00 91.06 106 THR A CA 1
ATOM 865 C C . THR A 1 106 ? 2.281 -5.277 3.227 1.00 91.06 106 THR A C 1
ATOM 867 O O . THR A 1 106 ? 3.436 -4.941 3.494 1.00 91.06 106 THR A O 1
ATOM 870 N N . LYS A 1 107 ? 1.945 -6.545 2.965 1.00 90.06 107 LYS A N 1
ATOM 871 C CA . LYS A 1 107 ? 2.925 -7.639 2.928 1.00 90.06 107 LYS A CA 1
ATOM 872 C C . LYS A 1 107 ? 4.011 -7.394 1.886 1.00 90.06 107 LYS A C 1
ATOM 874 O O . LYS A 1 107 ? 5.182 -7.474 2.237 1.00 90.06 107 LYS A O 1
ATOM 879 N N . SER A 1 108 ? 3.642 -7.007 0.664 1.00 89.31 108 SER A N 1
ATOM 880 C CA . SER A 1 108 ? 4.608 -6.711 -0.405 1.00 89.31 108 SER A CA 1
ATOM 881 C C . SER A 1 108 ? 5.594 -5.594 -0.017 1.00 89.31 108 SER A C 1
ATOM 883 O O . SER A 1 108 ? 6.811 -5.734 -0.185 1.00 89.31 108 SER A O 1
ATOM 885 N N . ILE A 1 109 ? 5.096 -4.521 0.614 1.00 91.62 109 ILE A N 1
ATOM 886 C CA . ILE A 1 109 ? 5.941 -3.442 1.147 1.00 91.62 109 ILE A CA 1
ATOM 887 C C . ILE A 1 109 ? 6.873 -3.980 2.239 1.00 91.62 109 ILE A C 1
ATOM 889 O O . ILE A 1 109 ? 8.078 -3.755 2.177 1.00 91.62 109 ILE A O 1
ATOM 893 N N . ILE A 1 110 ? 6.349 -4.700 3.236 1.00 90.94 110 ILE A N 1
ATOM 894 C CA . ILE A 1 110 ? 7.152 -5.234 4.349 1.00 90.94 110 ILE A CA 1
ATOM 895 C C . ILE A 1 110 ? 8.229 -6.196 3.835 1.00 90.94 110 ILE A C 1
ATOM 897 O O . ILE A 1 110 ? 9.384 -6.104 4.254 1.00 90.94 110 ILE A O 1
ATOM 901 N N . ASP A 1 111 ? 7.877 -7.092 2.914 1.00 88.75 111 ASP A N 1
ATOM 902 C CA . ASP A 1 111 ? 8.788 -8.075 2.328 1.00 88.75 111 ASP A CA 1
ATOM 903 C C . ASP A 1 111 ? 9.961 -7.408 1.609 1.00 88.75 111 ASP A C 1
ATOM 905 O O . ASP A 1 111 ? 11.091 -7.896 1.687 1.00 88.75 111 ASP A O 1
ATOM 909 N N . THR A 1 112 ? 9.733 -6.233 1.019 1.00 88.31 112 THR A N 1
ATOM 910 C CA . THR A 1 112 ? 10.788 -5.413 0.412 1.00 88.31 112 THR A CA 1
ATOM 911 C C . THR A 1 112 ? 11.835 -4.946 1.430 1.00 88.31 112 THR A C 1
ATOM 913 O O . THR A 1 112 ? 12.989 -4.737 1.059 1.00 88.31 112 THR A O 1
ATOM 916 N N . PHE A 1 113 ? 11.488 -4.814 2.712 1.00 86.38 113 PHE A N 1
ATOM 917 C CA . PHE A 1 113 ? 12.389 -4.327 3.767 1.00 86.38 113 PHE A CA 1
ATOM 918 C C . PHE A 1 113 ? 12.806 -5.397 4.784 1.00 86.38 113 PHE A C 1
ATOM 920 O O . PHE A 1 113 ? 13.577 -5.105 5.703 1.00 86.38 113 PHE A O 1
ATOM 927 N N . LYS A 1 114 ? 12.356 -6.649 4.629 1.00 85.19 114 LYS A N 1
ATOM 928 C CA . LYS A 1 114 ? 12.790 -7.751 5.498 1.00 85.19 114 LYS A CA 1
ATOM 929 C C . LYS A 1 114 ? 14.313 -7.954 5.420 1.00 85.19 114 LYS A C 1
ATOM 931 O O . LYS A 1 114 ? 14.887 -7.798 4.343 1.00 85.19 114 LYS A O 1
ATOM 936 N N . PRO A 1 115 ? 14.981 -8.397 6.502 1.00 76.75 115 PRO A N 1
ATOM 937 C CA . PRO A 1 115 ? 16.440 -8.578 6.526 1.00 76.75 115 PRO A CA 1
ATOM 938 C C . PRO A 1 115 ? 16.991 -9.517 5.443 1.00 76.75 115 PRO A C 1
ATOM 940 O O . PRO A 1 115 ? 18.118 -9.345 4.994 1.00 76.75 115 PRO A O 1
ATOM 943 N N . ASN A 1 116 ? 16.187 -10.493 5.010 1.00 75.62 116 ASN A N 1
ATOM 944 C CA . ASN A 1 116 ? 16.567 -11.475 3.990 1.00 75.62 116 ASN A CA 1
ATOM 945 C C . ASN A 1 116 ? 16.279 -11.005 2.553 1.00 75.62 116 ASN A C 1
ATOM 947 O O . ASN A 1 116 ? 16.494 -11.760 1.608 1.00 75.62 116 ASN A O 1
ATOM 951 N N . SER A 1 117 ? 15.752 -9.793 2.376 1.00 76.94 117 SER A N 1
ATOM 952 C CA . SER A 1 117 ? 15.426 -9.241 1.062 1.00 76.94 117 SER A CA 1
ATOM 953 C C . SER A 1 117 ? 16.663 -8.644 0.381 1.00 76.94 117 SER A C 1
ATOM 955 O O . SER A 1 117 ? 17.585 -8.155 1.034 1.00 76.94 117 SER A O 1
ATOM 957 N N . THR A 1 118 ? 16.682 -8.653 -0.953 1.00 75.31 118 THR A N 1
ATOM 958 C CA . THR A 1 118 ? 17.811 -8.175 -1.768 1.00 75.31 118 THR A CA 1
ATOM 959 C C . THR A 1 118 ? 18.186 -6.738 -1.422 1.00 75.31 118 THR A C 1
ATOM 961 O O . THR A 1 118 ? 17.369 -5.848 -1.602 1.00 75.31 118 THR A O 1
ATOM 964 N N . ILE A 1 119 ? 19.406 -6.482 -0.944 1.00 73.44 119 ILE A N 1
ATOM 965 C CA . ILE A 1 119 ? 19.825 -5.154 -0.447 1.00 73.44 119 ILE A CA 1
ATOM 966 C C . ILE A 1 119 ? 19.673 -4.056 -1.514 1.00 73.44 119 ILE A C 1
ATOM 968 O O . ILE A 1 119 ? 19.259 -2.945 -1.189 1.00 73.44 119 ILE A O 1
ATOM 972 N N . HIS A 1 120 ? 19.958 -4.382 -2.777 1.00 80.94 120 HIS A N 1
ATOM 973 C CA . HIS A 1 120 ? 19.822 -3.477 -3.914 1.00 80.94 120 HIS A CA 1
ATOM 974 C C . HIS A 1 120 ? 18.439 -3.613 -4.557 1.00 80.94 120 HIS A C 1
ATOM 976 O O . HIS A 1 120 ? 18.054 -4.713 -4.969 1.00 80.94 120 HIS A O 1
ATOM 982 N N . LEU A 1 121 ? 17.702 -2.502 -4.646 1.00 81.44 121 LEU A N 1
ATOM 983 C CA . LEU A 1 121 ? 16.420 -2.460 -5.342 1.00 81.44 121 LEU A CA 1
ATOM 984 C C . LEU A 1 121 ? 16.648 -2.034 -6.794 1.00 81.44 121 LEU A C 1
ATOM 986 O O . LEU A 1 121 ? 17.210 -0.971 -7.052 1.00 81.44 121 LEU A O 1
ATOM 990 N N . ASN A 1 122 ? 16.223 -2.864 -7.748 1.00 83.56 122 ASN A N 1
ATOM 991 C CA . ASN A 1 122 ? 16.272 -2.468 -9.152 1.00 83.56 122 ASN A CA 1
ATOM 992 C C . ASN A 1 122 ? 15.246 -1.333 -9.424 1.00 83.56 122 ASN A C 1
ATOM 994 O O . ASN A 1 122 ? 14.298 -1.157 -8.651 1.00 83.56 122 ASN A O 1
ATOM 998 N N . PRO A 1 123 ? 15.401 -0.565 -10.520 1.00 83.94 123 PRO A N 1
ATOM 999 C CA . PRO A 1 123 ? 14.512 0.564 -10.811 1.00 83.94 123 PRO A CA 1
ATOM 1000 C C . PRO A 1 123 ? 13.031 0.179 -10.947 1.00 83.94 123 PRO A C 1
ATOM 1002 O O . PRO A 1 123 ? 12.153 0.930 -10.532 1.00 83.94 123 PRO A O 1
ATOM 1005 N N . GLU A 1 124 ? 12.741 -0.997 -11.502 1.00 84.12 124 GLU A N 1
ATOM 1006 C CA . GLU A 1 124 ? 11.368 -1.486 -11.682 1.00 84.12 124 GLU A CA 1
ATOM 1007 C C . GLU A 1 124 ? 10.678 -1.730 -10.331 1.00 84.12 124 GLU A C 1
ATOM 1009 O O . GLU A 1 124 ? 9.582 -1.220 -10.093 1.00 84.12 124 GLU A O 1
ATOM 1014 N N . CYS A 1 125 ? 11.353 -2.409 -9.400 1.00 85.31 125 CYS A N 1
ATOM 1015 C CA . CYS A 1 125 ? 10.854 -2.640 -8.047 1.00 85.31 125 CYS A CA 1
ATOM 1016 C C . CYS A 1 125 ? 10.700 -1.333 -7.262 1.00 85.31 125 CYS A C 1
ATOM 1018 O O . CYS A 1 125 ? 9.755 -1.201 -6.486 1.00 85.31 125 CYS A O 1
ATOM 1020 N N . SER A 1 126 ? 11.580 -0.347 -7.462 1.00 87.75 126 SER A N 1
ATOM 1021 C CA . SER A 1 126 ? 11.426 0.968 -6.827 1.00 87.75 126 SER A CA 1
ATOM 1022 C C . SER A 1 126 ? 10.174 1.701 -7.304 1.00 87.75 126 SER A C 1
ATOM 1024 O O . SER A 1 126 ? 9.468 2.299 -6.491 1.00 87.75 126 SER A O 1
ATOM 1026 N N . ILE A 1 127 ? 9.862 1.629 -8.603 1.00 89.19 127 ILE A N 1
ATOM 1027 C CA . ILE A 1 127 ? 8.640 2.215 -9.171 1.00 89.19 127 ILE A CA 1
ATOM 1028 C C . ILE A 1 127 ? 7.400 1.532 -8.586 1.00 89.19 127 ILE A C 1
ATOM 1030 O O . ILE A 1 127 ? 6.463 2.217 -8.170 1.00 89.19 127 ILE A O 1
ATOM 1034 N N . ILE A 1 128 ? 7.404 0.199 -8.504 1.00 90.69 128 ILE A N 1
ATOM 1035 C CA . ILE A 1 128 ? 6.307 -0.568 -7.900 1.00 90.69 128 ILE A CA 1
ATOM 1036 C C . ILE A 1 128 ? 6.119 -0.157 -6.436 1.00 90.69 128 ILE A C 1
ATOM 1038 O O . ILE A 1 128 ? 5.016 0.227 -6.043 1.00 90.69 128 ILE A O 1
ATOM 1042 N N . LEU A 1 129 ? 7.201 -0.128 -5.652 1.00 91.19 129 LEU A N 1
ATOM 1043 C CA . LEU A 1 129 ? 7.164 0.285 -4.251 1.00 91.19 129 LEU A CA 1
ATOM 1044 C C . LEU A 1 129 ? 6.623 1.713 -4.091 1.00 91.19 129 LEU A C 1
ATOM 1046 O O . LEU A 1 129 ? 5.821 1.978 -3.197 1.00 91.19 129 LEU A O 1
ATOM 1050 N N . TYR A 1 130 ? 7.013 2.637 -4.970 1.00 91.56 130 TYR A N 1
ATOM 1051 C CA . TYR A 1 130 ? 6.468 3.994 -4.982 1.00 91.56 130 TYR A CA 1
ATOM 1052 C C . TYR A 1 130 ? 4.946 4.008 -5.138 1.00 91.56 130 TYR A C 1
ATOM 1054 O O . TYR A 1 130 ? 4.260 4.696 -4.375 1.00 91.56 130 TYR A O 1
ATOM 1062 N N . HIS A 1 131 ? 4.407 3.232 -6.079 1.00 91.56 131 HIS A N 1
ATOM 1063 C CA . HIS A 1 131 ? 2.963 3.140 -6.277 1.00 91.56 131 HIS A CA 1
ATOM 1064 C C . HIS A 1 131 ? 2.265 2.465 -5.087 1.00 91.56 131 HIS A C 1
ATOM 1066 O O . HIS A 1 131 ? 1.274 3.000 -4.589 1.00 91.56 131 HIS A O 1
ATOM 1072 N N . GLN A 1 132 ? 2.817 1.368 -4.563 1.00 92.38 132 GLN A N 1
ATOM 1073 C CA . GLN A 1 132 ? 2.284 0.660 -3.394 1.00 92.38 132 GLN A CA 1
ATOM 1074 C C . GLN A 1 132 ? 2.197 1.565 -2.160 1.00 92.38 132 GLN A C 1
ATOM 1076 O O . GLN A 1 132 ? 1.144 1.669 -1.530 1.00 92.38 132 GLN A O 1
ATOM 1081 N N . VAL A 1 133 ? 3.281 2.273 -1.833 1.00 92.81 133 VAL A N 1
ATOM 1082 C CA . VAL A 1 133 ? 3.348 3.158 -0.663 1.00 92.81 133 VAL A CA 1
ATOM 1083 C C . VAL A 1 133 ? 2.395 4.351 -0.823 1.00 92.81 133 VAL A C 1
ATOM 1085 O O . VAL A 1 133 ? 1.749 4.760 0.143 1.00 92.81 133 VAL A O 1
ATOM 1088 N N . LYS A 1 134 ? 2.240 4.897 -2.036 1.00 91.50 134 LYS A N 1
ATOM 1089 C CA . LYS A 1 134 ? 1.263 5.964 -2.300 1.00 91.50 134 LYS A CA 1
ATOM 1090 C C . LYS A 1 134 ? -0.179 5.504 -2.140 1.00 91.50 134 LYS A C 1
ATOM 1092 O O . LYS A 1 134 ? -0.950 6.190 -1.467 1.00 91.50 134 LYS A O 1
ATOM 1097 N N . VAL A 1 135 ? -0.525 4.359 -2.727 1.00 89.62 135 VAL A N 1
ATOM 1098 C CA . VAL A 1 135 ? -1.860 3.764 -2.595 1.00 89.62 135 VAL A CA 1
ATOM 1099 C C . VAL A 1 135 ? -2.151 3.490 -1.125 1.00 89.62 135 VAL A C 1
ATOM 1101 O O . VAL A 1 135 ? -3.167 3.960 -0.621 1.00 89.62 135 VAL A O 1
ATOM 1104 N N . LEU A 1 136 ? -1.233 2.838 -0.404 1.00 91.50 136 LEU A N 1
ATOM 1105 C CA . LEU A 1 136 ? -1.411 2.538 1.016 1.00 91.50 136 LEU A CA 1
ATOM 1106 C C . LEU A 1 136 ? -1.606 3.809 1.853 1.00 91.50 136 LEU A C 1
ATOM 1108 O O . LEU A 1 136 ? -2.518 3.862 2.675 1.00 91.50 136 LEU A O 1
ATOM 1112 N N . LYS A 1 137 ? -0.812 4.864 1.615 1.00 92.06 137 LYS A N 1
ATOM 1113 C CA . LYS A 1 137 ? -1.019 6.159 2.279 1.00 92.06 137 LYS A CA 1
ATOM 1114 C C . LYS A 1 137 ? -2.415 6.710 2.009 1.00 92.06 137 LYS A C 1
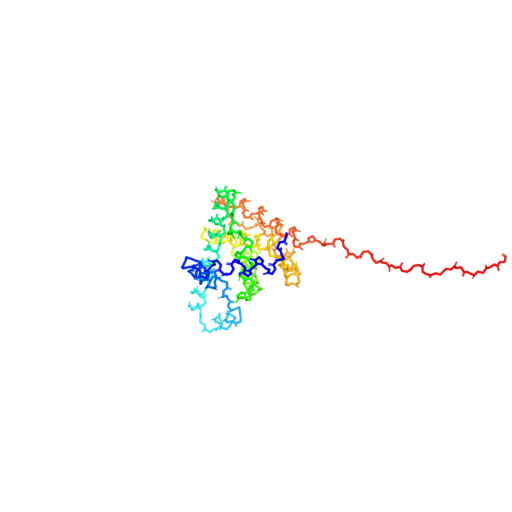ATOM 1116 O O . LYS A 1 137 ? -3.047 7.207 2.937 1.00 92.06 137 LYS A O 1
ATOM 1121 N N . ARG A 1 138 ? -2.894 6.653 0.763 1.00 87.62 138 ARG A N 1
ATOM 1122 C CA . ARG A 1 138 ? -4.220 7.184 0.435 1.00 87.62 138 ARG A CA 1
ATOM 1123 C C . ARG A 1 138 ? -5.326 6.381 1.106 1.00 87.62 138 ARG A C 1
ATOM 1125 O O . ARG A 1 138 ? -6.240 6.980 1.661 1.00 87.62 138 ARG A O 1
ATOM 1132 N N . LEU A 1 139 ? -5.194 5.056 1.121 1.00 86.00 139 LEU A N 1
ATOM 1133 C CA . LEU A 1 139 ? -6.121 4.176 1.824 1.00 86.00 139 LEU A CA 1
ATOM 1134 C C . LEU A 1 139 ? -6.158 4.507 3.324 1.00 86.00 139 LEU A C 1
ATOM 1136 O O . LEU A 1 139 ? -7.225 4.702 3.883 1.00 86.00 139 LEU A O 1
ATOM 1140 N N . ILE A 1 140 ? -4.999 4.697 3.956 1.00 88.88 140 ILE A N 1
ATOM 1141 C CA . ILE A 1 140 ? -4.893 5.119 5.362 1.00 88.88 140 ILE A CA 1
ATOM 1142 C C . ILE A 1 140 ? -5.576 6.468 5.634 1.00 88.88 140 ILE A C 1
ATOM 1144 O O . ILE A 1 140 ? -6.086 6.686 6.731 1.00 88.88 140 ILE A O 1
ATOM 1148 N N . GLN A 1 141 ? -5.523 7.400 4.683 1.00 86.12 141 GLN A N 1
ATOM 1149 C CA . GLN A 1 141 ? -6.044 8.756 4.864 1.00 86.12 141 GLN A CA 1
ATOM 1150 C C . GLN A 1 141 ? -7.553 8.856 4.659 1.00 86.12 141 GLN A C 1
ATOM 1152 O O . GLN A 1 141 ? -8.174 9.708 5.286 1.00 86.12 141 GLN A O 1
ATOM 1157 N N . GLU A 1 142 ? -8.121 8.031 3.782 1.00 77.94 142 GLU A N 1
ATOM 1158 C CA . GLU A 1 142 ? -9.488 8.237 3.292 1.00 77.94 142 GLU A CA 1
ATOM 1159 C C . GLU A 1 142 ? -10.409 7.028 3.448 1.00 77.94 142 GLU A C 1
ATOM 1161 O O . GLU A 1 142 ? -11.607 7.148 3.216 1.00 77.94 142 GLU A O 1
ATOM 1166 N N . VAL A 1 143 ? -9.883 5.873 3.862 1.00 77.00 143 VAL A N 1
ATOM 1167 C CA . VAL A 1 143 ? -10.675 4.680 4.166 1.00 77.00 143 VAL A CA 1
ATOM 1168 C C . VAL A 1 143 ? -10.729 4.513 5.687 1.00 77.00 143 VAL A C 1
ATOM 1170 O O . VAL A 1 143 ? -9.738 4.141 6.325 1.00 77.00 143 VAL A O 1
ATOM 1173 N N . ASP A 1 144 ? -11.900 4.737 6.278 1.00 79.69 144 ASP A N 1
ATOM 1174 C CA . ASP A 1 144 ? -12.105 4.439 7.700 1.00 79.69 144 ASP A CA 1
ATOM 1175 C C . ASP A 1 144 ? -11.817 2.968 8.028 1.00 79.69 144 ASP A C 1
ATOM 1177 O O . ASP A 1 144 ? -12.149 2.066 7.256 1.00 79.69 144 ASP A O 1
ATOM 1181 N N . GLY A 1 145 ? -11.198 2.732 9.186 1.00 81.56 145 GLY A N 1
ATOM 1182 C CA . GLY A 1 145 ? -10.860 1.399 9.685 1.00 81.56 145 GLY A CA 1
ATOM 1183 C C . GLY A 1 145 ? -9.537 0.830 9.170 1.00 81.56 145 GLY A C 1
ATOM 1184 O O . GLY A 1 145 ? -9.001 -0.082 9.791 1.00 81.56 145 GLY A O 1
ATOM 1185 N N . VAL A 1 146 ? -8.936 1.381 8.106 1.00 86.88 146 VAL A N 1
ATOM 1186 C CA . VAL A 1 146 ? -7.665 0.852 7.564 1.00 86.88 146 VAL A CA 1
ATOM 1187 C C . VAL A 1 146 ? -6.517 0.995 8.549 1.00 86.88 146 VAL A C 1
ATOM 1189 O O . VAL A 1 146 ? -5.707 0.080 8.689 1.00 86.88 146 VAL A O 1
ATOM 1192 N N . LYS A 1 147 ? -6.449 2.113 9.279 1.00 89.62 147 LYS A N 1
ATOM 1193 C CA . LYS A 1 147 ? -5.438 2.292 10.331 1.00 89.62 147 LYS A CA 1
ATOM 1194 C C . LYS A 1 147 ? -5.587 1.227 11.411 1.00 89.62 147 LYS A C 1
ATOM 1196 O O . LYS A 1 147 ? -4.589 0.669 11.857 1.00 89.62 147 LYS A O 1
ATOM 1201 N N . GLU A 1 148 ? -6.814 0.943 11.829 1.00 88.19 148 GLU A N 1
ATOM 1202 C CA . GLU A 1 148 ? -7.136 -0.060 12.839 1.00 88.19 148 GLU A CA 1
ATOM 1203 C C . GLU A 1 148 ? -6.805 -1.473 12.343 1.00 88.19 148 GLU A C 1
ATOM 1205 O O . GLU A 1 148 ? -6.127 -2.207 13.062 1.00 88.19 148 GLU A O 1
ATOM 1210 N N . THR A 1 149 ? -7.171 -1.823 11.104 1.00 86.69 149 THR A N 1
ATOM 1211 C CA . THR A 1 149 ? -6.815 -3.103 10.470 1.00 86.69 149 THR A CA 1
ATOM 1212 C C . THR A 1 149 ? -5.299 -3.285 10.440 1.00 86.69 149 THR A C 1
ATOM 1214 O O . THR A 1 149 ? -4.789 -4.271 10.974 1.00 86.69 149 THR A O 1
ATOM 1217 N N . LEU A 1 150 ? -4.555 -2.292 9.939 1.00 90.31 150 LEU A N 1
ATOM 1218 C CA . LEU A 1 150 ? -3.091 -2.337 9.876 1.00 90.31 150 LEU A CA 1
ATOM 1219 C C . LEU A 1 150 ? -2.442 -2.425 11.261 1.00 90.31 150 LEU A C 1
ATOM 1221 O O . LEU A 1 150 ? -1.492 -3.180 11.447 1.00 90.31 150 LEU A O 1
ATOM 1225 N N . ARG A 1 151 ? -2.963 -1.698 12.256 1.00 90.19 151 ARG A N 1
ATOM 1226 C CA . ARG A 1 151 ? -2.485 -1.806 13.643 1.00 90.19 151 ARG A CA 1
ATOM 1227 C C . ARG A 1 151 ? -2.781 -3.173 14.254 1.00 90.19 151 ARG A C 1
ATOM 1229 O O . ARG A 1 151 ? -1.995 -3.662 15.053 1.00 90.19 151 ARG A O 1
ATOM 1236 N N . SER A 1 152 ? -3.914 -3.780 13.925 1.00 89.12 152 SER A N 1
ATOM 1237 C CA . SER A 1 152 ? -4.277 -5.081 14.488 1.00 89.12 152 SER A CA 1
ATOM 1238 C C . SER A 1 152 ? -3.462 -6.230 13.891 1.00 89.12 152 SER A C 1
ATOM 1240 O O . SER A 1 152 ? -3.136 -7.169 14.611 1.00 89.12 152 SER A O 1
ATOM 1242 N N . GLN A 1 153 ? -3.114 -6.142 12.603 1.00 89.31 153 GLN A N 1
ATOM 1243 C CA . GLN A 1 153 ? -2.499 -7.243 11.856 1.00 89.31 153 GLN A CA 1
ATOM 1244 C C . GLN A 1 153 ? -0.992 -7.092 11.641 1.00 89.31 153 GLN A C 1
ATOM 1246 O O . GLN A 1 153 ? -0.309 -8.104 11.574 1.00 89.31 153 GLN A O 1
ATOM 1251 N N . PHE A 1 154 ? -0.486 -5.861 11.514 1.00 91.12 154 PHE A N 1
ATOM 1252 C CA . PHE A 1 154 ? 0.881 -5.597 11.043 1.00 91.12 154 PHE A CA 1
ATOM 1253 C C . PHE A 1 154 ? 1.714 -4.716 11.981 1.00 91.12 154 PHE A C 1
ATOM 1255 O O . PHE A 1 154 ? 2.824 -4.312 11.634 1.00 91.12 154 PHE A O 1
ATOM 1262 N N . TYR A 1 155 ? 1.191 -4.330 13.148 1.00 90.06 155 TYR A N 1
ATOM 1263 C CA . TYR A 1 155 ? 1.860 -3.354 14.018 1.00 90.06 155 TYR A CA 1
ATOM 1264 C C . TYR A 1 155 ? 3.285 -3.764 14.399 1.00 90.06 155 TYR A C 1
ATOM 1266 O O . TYR A 1 155 ? 4.183 -2.920 14.404 1.00 90.06 155 TYR A O 1
ATOM 1274 N N . GLU A 1 156 ? 3.511 -5.047 14.683 1.00 88.69 156 GLU A N 1
ATOM 1275 C CA . GLU A 1 156 ? 4.846 -5.556 14.997 1.00 88.69 156 GLU A CA 1
ATOM 1276 C C . GLU A 1 156 ? 5.770 -5.470 13.778 1.00 88.69 156 GLU A C 1
ATOM 1278 O O . GLU A 1 156 ? 6.890 -4.978 13.881 1.00 88.69 156 GLU A O 1
ATOM 1283 N N . GLU A 1 157 ? 5.296 -5.853 12.600 1.00 90.50 157 GLU A N 1
ATOM 1284 C CA . GLU A 1 157 ? 6.048 -5.784 11.353 1.00 90.50 157 GLU A CA 1
ATOM 1285 C C . GLU A 1 157 ? 6.436 -4.346 10.992 1.00 90.50 157 GLU A C 1
ATOM 1287 O O . GLU A 1 157 ? 7.573 -4.101 10.582 1.00 90.50 157 GLU A O 1
ATOM 1292 N N . PHE A 1 158 ? 5.536 -3.380 11.205 1.00 88.81 158 PHE A N 1
ATOM 1293 C CA . PHE A 1 158 ? 5.847 -1.957 11.049 1.00 88.81 158 PHE A CA 1
ATOM 1294 C C . PHE A 1 158 ? 6.938 -1.501 12.027 1.00 88.81 158 PHE A C 1
ATOM 1296 O O . PHE A 1 158 ? 7.817 -0.732 11.640 1.00 88.81 158 PHE A O 1
ATOM 1303 N N . LEU A 1 159 ? 6.925 -1.982 13.274 1.00 85.88 159 LEU A N 1
ATOM 1304 C CA . LEU A 1 159 ? 7.945 -1.637 14.267 1.00 85.88 159 LEU A CA 1
ATOM 1305 C C . LEU A 1 159 ? 9.303 -2.294 13.997 1.00 85.88 159 LEU A C 1
ATOM 1307 O O . LEU A 1 159 ? 10.335 -1.664 14.226 1.00 85.88 159 LEU A O 1
ATOM 1311 N N . TYR A 1 160 ? 9.314 -3.549 13.548 1.00 85.81 160 TYR A N 1
ATOM 1312 C CA . TYR A 1 160 ? 10.536 -4.347 13.442 1.00 85.81 160 TYR A CA 1
ATOM 1313 C C . TYR A 1 160 ? 11.177 -4.303 12.055 1.00 85.81 160 TYR A C 1
ATOM 1315 O O . TYR A 1 160 ? 12.404 -4.245 11.955 1.00 85.81 160 TYR A O 1
ATOM 1323 N N . TYR A 1 161 ? 10.385 -4.327 10.981 1.00 85.06 161 TYR A N 1
ATOM 1324 C CA . TYR A 1 161 ? 10.911 -4.405 9.616 1.00 85.06 161 TYR A CA 1
ATOM 1325 C C . TYR A 1 161 ? 11.014 -3.042 8.939 1.00 85.06 161 TYR A C 1
ATOM 1327 O O . TYR A 1 161 ? 11.953 -2.820 8.179 1.00 85.06 161 TYR A O 1
ATOM 1335 N N . LEU A 1 162 ? 10.132 -2.098 9.267 1.00 84.00 162 LEU A N 1
ATOM 1336 C CA . LEU A 1 162 ? 10.110 -0.760 8.670 1.00 84.00 162 LEU A CA 1
ATOM 1337 C C . LEU A 1 162 ? 10.796 0.286 9.564 1.00 84.00 162 LEU A C 1
ATOM 1339 O O . LEU A 1 162 ? 10.298 1.389 9.771 1.00 84.00 162 LEU A O 1
ATOM 1343 N N . THR A 1 163 ? 11.973 -0.052 10.096 1.00 79.56 163 THR A N 1
ATOM 1344 C CA . THR A 1 163 ? 12.790 0.901 10.863 1.00 79.56 163 THR A CA 1
ATOM 1345 C C . THR A 1 163 ? 13.534 1.868 9.943 1.00 79.56 163 THR A C 1
ATOM 1347 O O . THR A 1 163 ? 13.877 1.527 8.810 1.00 79.56 163 THR A O 1
ATOM 1350 N N . VAL A 1 164 ? 13.886 3.051 10.458 1.00 74.56 164 VAL A N 1
ATOM 1351 C CA . VAL A 1 164 ? 14.749 4.021 9.753 1.00 74.56 164 VAL A CA 1
ATOM 1352 C C . VAL A 1 164 ? 16.045 3.358 9.263 1.00 74.56 164 VAL A C 1
ATOM 1354 O O . VAL A 1 164 ? 16.523 3.661 8.173 1.00 74.56 164 VAL A O 1
ATOM 1357 N N . SER A 1 165 ? 16.599 2.418 10.033 1.00 73.50 165 SER A N 1
ATOM 1358 C CA . SER A 1 165 ? 17.787 1.653 9.647 1.00 73.50 165 SER A CA 1
ATOM 1359 C C . SER A 1 165 ? 17.509 0.680 8.501 1.00 73.50 165 SER A C 1
ATOM 1361 O O . SER A 1 165 ? 18.243 0.697 7.520 1.00 73.50 165 SER A O 1
ATOM 1363 N N . SER A 1 166 ? 16.446 -0.128 8.575 1.00 78.44 166 SER A N 1
ATOM 1364 C CA . SER A 1 166 ? 16.067 -1.069 7.505 1.00 78.44 166 SER A CA 1
ATOM 1365 C C . SER A 1 166 ? 15.816 -0.353 6.180 1.00 78.44 166 SER A C 1
ATOM 1367 O O . SER A 1 166 ? 16.241 -0.808 5.122 1.00 78.44 166 SER A O 1
ATOM 1369 N N . ILE A 1 167 ? 15.158 0.801 6.259 1.00 75.56 167 ILE A N 1
ATOM 1370 C CA . ILE A 1 167 ? 14.795 1.610 5.106 1.00 75.56 167 ILE A CA 1
ATOM 1371 C C . ILE A 1 167 ? 16.038 2.273 4.487 1.00 75.56 167 ILE A C 1
ATOM 1373 O O . ILE A 1 167 ? 16.211 2.237 3.271 1.00 75.56 167 ILE A O 1
ATOM 1377 N N . ASN A 1 168 ? 16.938 2.834 5.303 1.00 75.56 168 ASN A N 1
ATOM 1378 C CA . ASN A 1 168 ? 18.167 3.466 4.808 1.00 75.56 168 ASN A CA 1
ATOM 1379 C C . ASN A 1 168 ? 19.210 2.466 4.301 1.00 75.56 168 ASN A C 1
ATOM 1381 O O . ASN A 1 168 ? 19.997 2.813 3.424 1.00 75.56 168 ASN A O 1
ATOM 1385 N N . ASN A 1 169 ? 19.211 1.243 4.834 1.00 76.88 169 ASN A N 1
ATOM 1386 C CA . ASN A 1 169 ? 20.086 0.166 4.375 1.00 76.88 169 ASN A CA 1
ATOM 1387 C C . ASN A 1 169 ? 19.666 -0.390 3.008 1.00 76.88 169 ASN A C 1
ATOM 1389 O O . ASN A 1 169 ? 20.436 -1.134 2.400 1.00 76.88 169 ASN A O 1
ATOM 1393 N N . LYS A 1 170 ? 18.463 -0.054 2.525 1.00 82.06 170 LYS A N 1
ATOM 1394 C CA . LYS A 1 170 ? 18.018 -0.430 1.189 1.00 82.06 170 LYS A CA 1
ATOM 1395 C C . LYS A 1 170 ? 18.673 0.481 0.159 1.00 82.06 170 LYS A C 1
ATOM 1397 O O . LYS A 1 170 ? 18.447 1.694 0.136 1.00 82.06 170 LYS A O 1
ATOM 1402 N N . ASP A 1 171 ? 19.501 -0.111 -0.692 1.00 78.06 171 ASP A N 1
ATOM 1403 C CA . ASP A 1 171 ? 20.216 0.628 -1.716 1.00 78.06 171 ASP A CA 1
ATOM 1404 C C . ASP A 1 171 ? 19.278 0.951 -2.888 1.00 78.06 171 ASP A C 1
ATOM 1406 O O . ASP A 1 171 ? 18.989 0.111 -3.739 1.00 78.06 171 ASP A O 1
ATOM 1410 N N . MET A 1 172 ? 18.789 2.193 -2.870 1.00 75.31 172 MET A N 1
ATOM 1411 C CA . MET A 1 172 ? 18.002 2.856 -3.918 1.00 75.31 172 MET A CA 1
ATOM 1412 C C . MET A 1 172 ? 18.755 4.085 -4.464 1.0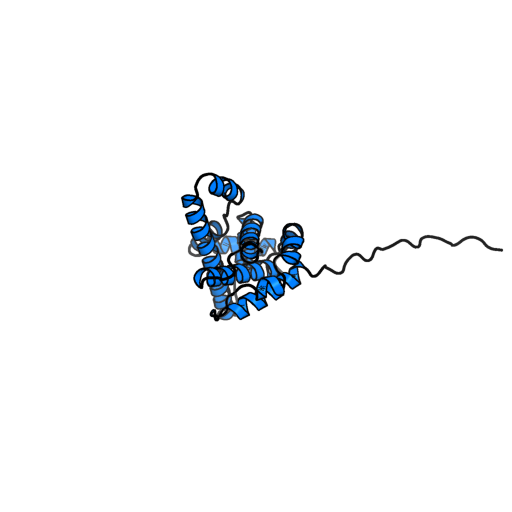0 75.31 172 MET A C 1
ATOM 1414 O O . MET A 1 172 ? 18.143 5.045 -4.932 1.00 75.31 172 MET A O 1
ATOM 1418 N N . THR A 1 173 ? 20.082 4.137 -4.300 1.00 59.47 173 THR A N 1
ATOM 1419 C CA . THR A 1 173 ? 20.876 5.382 -4.377 1.00 59.47 173 THR A CA 1
ATOM 1420 C C . THR A 1 173 ? 20.864 6.099 -5.731 1.00 59.47 173 THR A C 1
ATOM 1422 O O . THR A 1 173 ? 21.177 7.287 -5.776 1.00 59.47 173 THR A O 1
ATOM 1425 N N . CYS A 1 174 ? 20.453 5.442 -6.817 1.00 61.50 174 CYS A N 1
ATOM 1426 C CA . CYS A 1 174 ? 20.331 6.059 -8.143 1.00 61.50 174 CYS A CA 1
ATOM 1427 C C . CYS A 1 174 ? 18.902 6.476 -8.521 1.00 61.50 174 CYS A C 1
ATOM 1429 O O . CYS A 1 174 ? 18.680 6.872 -9.666 1.00 61.50 174 CYS A O 1
ATOM 1431 N N . ASP A 1 175 ? 17.939 6.394 -7.599 1.00 69.75 175 ASP A N 1
ATOM 1432 C CA . ASP A 1 175 ? 16.534 6.570 -7.941 1.00 69.75 175 ASP A CA 1
ATOM 1433 C C . ASP A 1 175 ? 15.959 7.944 -7.524 1.00 69.75 175 ASP A C 1
ATOM 1435 O O . ASP A 1 175 ? 15.874 8.232 -6.322 1.00 69.75 175 ASP A O 1
ATOM 1439 N N . PRO A 1 176 ? 15.507 8.804 -8.465 1.00 80.06 176 PRO A N 1
ATOM 1440 C CA . PRO A 1 176 ? 14.881 10.089 -8.136 1.00 80.06 176 PRO A CA 1
ATOM 1441 C C . PRO A 1 176 ? 13.625 9.970 -7.258 1.00 80.06 176 PRO A C 1
ATOM 1443 O O . PRO A 1 176 ? 13.256 10.949 -6.604 1.00 80.06 176 PRO A O 1
ATOM 1446 N N . ILE A 1 177 ? 12.962 8.806 -7.213 1.00 86.31 177 ILE A N 1
ATOM 1447 C CA . ILE A 1 177 ? 11.761 8.601 -6.382 1.00 86.31 177 ILE A CA 1
ATOM 1448 C C . ILE A 1 177 ? 12.068 8.180 -4.939 1.00 86.31 177 ILE A C 1
ATOM 1450 O O . ILE A 1 177 ? 11.156 8.215 -4.109 1.00 86.31 177 ILE A O 1
ATOM 1454 N N . ARG A 1 178 ? 13.332 7.874 -4.599 1.00 86.31 178 ARG A N 1
ATOM 1455 C CA . ARG A 1 178 ? 13.745 7.417 -3.257 1.00 86.31 178 ARG A CA 1
ATOM 1456 C C . ARG A 1 178 ? 13.210 8.321 -2.152 1.00 86.31 178 ARG A C 1
ATOM 1458 O O . ARG A 1 178 ? 12.485 7.867 -1.276 1.00 86.31 178 ARG A O 1
ATOM 1465 N N . GLU A 1 179 ? 13.511 9.615 -2.214 1.00 86.19 179 GLU A N 1
ATOM 1466 C CA . GLU A 1 179 ? 13.105 10.579 -1.181 1.00 86.19 179 GLU A CA 1
ATOM 1467 C C . GLU A 1 179 ? 11.585 10.643 -0.986 1.00 86.19 179 GLU A C 1
ATOM 1469 O O . GLU A 1 179 ? 11.098 10.879 0.120 1.00 86.19 179 GLU A O 1
ATOM 1474 N N . ILE A 1 180 ? 10.819 10.417 -2.056 1.00 88.81 180 ILE A N 1
ATOM 1475 C CA . ILE A 1 180 ? 9.359 10.413 -1.988 1.00 88.81 180 ILE A CA 1
ATOM 1476 C C . ILE A 1 180 ? 8.873 9.139 -1.295 1.00 88.81 180 ILE A C 1
ATOM 1478 O O . ILE A 1 180 ? 8.010 9.227 -0.421 1.00 88.81 180 ILE A O 1
ATOM 1482 N N . ILE A 1 181 ? 9.445 7.980 -1.634 1.00 89.88 181 ILE A N 1
ATOM 1483 C CA . ILE A 1 181 ? 9.145 6.702 -0.972 1.00 89.88 181 ILE A CA 1
ATOM 1484 C C . ILE A 1 181 ? 9.423 6.819 0.528 1.00 89.88 181 ILE A C 1
ATOM 1486 O O . ILE A 1 181 ? 8.536 6.538 1.331 1.00 89.88 181 ILE A O 1
ATOM 1490 N N . LEU A 1 182 ? 10.609 7.312 0.899 1.00 88.31 182 LEU A N 1
ATOM 1491 C CA . LEU A 1 182 ? 11.039 7.453 2.292 1.00 88.31 182 LEU A CA 1
ATOM 1492 C C . LEU A 1 182 ? 10.078 8.312 3.110 1.00 88.31 182 LEU A C 1
ATOM 1494 O O . LEU A 1 182 ? 9.532 7.852 4.109 1.00 88.31 182 LEU A O 1
ATOM 1498 N N . LYS A 1 183 ? 9.792 9.530 2.643 1.00 89.25 183 LYS A N 1
ATOM 1499 C CA . LYS A 1 183 ? 8.877 10.448 3.340 1.00 89.25 183 LYS A CA 1
ATOM 1500 C C . LYS A 1 183 ? 7.465 9.885 3.452 1.00 89.25 183 LYS A C 1
ATOM 1502 O O . LYS A 1 183 ? 6.762 10.135 4.431 1.00 89.25 183 LYS A O 1
ATOM 1507 N N . THR A 1 184 ? 7.025 9.151 2.432 1.00 91.50 184 THR A N 1
ATOM 1508 C CA . THR A 1 184 ? 5.689 8.553 2.425 1.00 91.50 184 THR A CA 1
ATOM 1509 C C . THR A 1 184 ? 5.621 7.383 3.407 1.00 91.50 184 THR A C 1
ATOM 1511 O O . THR A 1 184 ? 4.668 7.315 4.179 1.00 91.50 184 THR A O 1
ATOM 1514 N N . LEU A 1 185 ? 6.655 6.538 3.463 1.00 90.38 185 LEU A N 1
ATOM 1515 C CA . LEU A 1 185 ? 6.783 5.464 4.450 1.00 90.38 185 LEU A CA 1
ATOM 1516 C C . LEU A 1 185 ? 6.867 6.003 5.877 1.00 90.38 185 LEU A C 1
ATOM 1518 O O . LEU A 1 185 ? 6.116 5.544 6.729 1.00 90.38 185 LEU A O 1
ATOM 1522 N N . GLU A 1 186 ? 7.707 7.005 6.143 1.00 89.31 186 GLU A N 1
ATOM 1523 C CA . GLU A 1 186 ? 7.813 7.634 7.468 1.00 89.31 186 GLU A CA 1
ATOM 1524 C C . GLU A 1 186 ? 6.458 8.150 7.961 1.00 89.31 186 GLU A C 1
ATOM 1526 O O . GLU A 1 186 ? 6.097 7.963 9.125 1.00 89.31 186 GLU A O 1
ATOM 1531 N N . HIS A 1 187 ? 5.676 8.760 7.067 1.00 91.06 187 HIS A N 1
ATOM 1532 C CA . HIS A 1 187 ? 4.323 9.202 7.382 1.00 91.06 187 HIS A CA 1
ATOM 1533 C C . HIS A 1 187 ? 3.399 8.026 7.723 1.00 91.06 187 HIS A C 1
ATOM 1535 O O . HIS A 1 187 ? 2.724 8.071 8.746 1.00 91.06 187 HIS A O 1
ATOM 1541 N N . ILE A 1 188 ? 3.395 6.964 6.910 1.00 92.44 188 ILE A N 1
ATOM 1542 C CA . ILE A 1 188 ? 2.589 5.757 7.156 1.00 92.44 188 ILE A CA 1
ATOM 1543 C C . ILE A 1 188 ? 2.961 5.110 8.495 1.00 92.44 188 ILE A C 1
ATOM 1545 O O . ILE A 1 188 ? 2.085 4.832 9.311 1.00 92.44 188 ILE A O 1
ATOM 1549 N N . ILE A 1 189 ? 4.258 4.911 8.744 1.00 90.50 189 ILE A N 1
ATOM 1550 C CA . ILE A 1 189 ? 4.772 4.315 9.981 1.00 90.50 189 ILE A CA 1
ATOM 1551 C C . ILE A 1 189 ? 4.316 5.150 11.171 1.00 90.50 189 ILE A C 1
ATOM 1553 O O . ILE A 1 189 ? 3.814 4.599 12.149 1.00 90.50 189 ILE A O 1
ATOM 1557 N N . LYS A 1 190 ? 4.433 6.479 11.089 1.00 89.69 190 LYS A N 1
ATOM 1558 C CA . LYS A 1 190 ? 3.966 7.383 12.139 1.00 89.69 190 LYS A CA 1
ATOM 1559 C C . LYS A 1 190 ? 2.464 7.226 12.390 1.00 89.69 190 LYS A C 1
ATOM 1561 O O . LYS A 1 190 ? 2.072 7.066 13.538 1.00 89.69 190 LYS A O 1
ATOM 1566 N N . GLU A 1 191 ? 1.637 7.226 11.349 1.00 90.00 191 GLU A N 1
ATOM 1567 C CA . GLU A 1 191 ? 0.182 7.076 11.488 1.00 90.00 191 GLU A CA 1
ATOM 1568 C C . GLU A 1 191 ? -0.207 5.739 12.139 1.00 90.00 191 GLU A C 1
ATOM 1570 O O . GLU A 1 191 ? -1.106 5.698 12.979 1.00 90.00 191 GLU A O 1
ATOM 1575 N N . ILE A 1 192 ? 0.483 4.647 11.806 1.00 89.25 192 ILE A N 1
ATOM 1576 C CA . ILE A 1 192 ? 0.179 3.311 12.339 1.00 89.25 192 ILE A CA 1
ATOM 1577 C C . ILE A 1 192 ? 0.713 3.152 13.768 1.00 89.25 192 ILE A C 1
ATOM 1579 O O . ILE A 1 192 ? -0.007 2.677 14.645 1.00 89.25 192 ILE A O 1
ATOM 1583 N N . THR A 1 193 ? 1.948 3.583 14.030 1.00 86.19 193 THR A N 1
ATOM 1584 C CA . THR A 1 193 ? 2.632 3.359 15.317 1.00 86.19 193 THR A CA 1
ATOM 1585 C C . THR A 1 193 ? 2.249 4.359 16.408 1.00 86.19 193 THR A C 1
ATOM 1587 O O . THR A 1 193 ? 2.391 4.055 17.595 1.00 86.19 193 THR A O 1
ATOM 1590 N N . GLN A 1 194 ? 1.726 5.538 16.053 1.00 81.12 194 GLN A N 1
ATOM 1591 C CA . GLN A 1 194 ? 1.184 6.470 17.039 1.00 81.12 194 GLN A CA 1
ATOM 1592 C C . GLN A 1 194 ? -0.101 5.900 17.648 1.00 81.12 194 GLN A C 1
ATOM 1594 O O . GLN A 1 194 ? -1.135 5.797 16.989 1.00 81.12 194 GLN A O 1
ATOM 1599 N N . ARG A 1 195 ? -0.040 5.525 18.933 1.00 57.72 195 ARG A N 1
ATOM 1600 C CA . ARG A 1 195 ? -1.223 5.097 19.689 1.00 57.72 195 ARG A CA 1
ATOM 1601 C C . ARG A 1 195 ? -2.225 6.254 19.800 1.00 57.72 195 ARG A C 1
ATOM 1603 O O . ARG A 1 195 ? -1.804 7.370 20.117 1.00 57.72 195 ARG A O 1
ATOM 1610 N N . PRO A 1 196 ? -3.538 6.010 19.647 1.00 49.88 196 PRO A N 1
ATOM 1611 C CA . PRO A 1 196 ? -4.534 6.981 20.074 1.00 49.88 196 PRO A CA 1
ATOM 1612 C C . PRO A 1 196 ? -4.414 7.195 21.592 1.00 49.88 196 PRO A C 1
ATOM 1614 O O . PRO A 1 196 ? -4.370 6.243 22.375 1.00 49.88 196 PRO A O 1
ATOM 1617 N N . PHE A 1 197 ? -4.335 8.456 22.019 1.00 42.91 197 PHE A N 1
ATOM 1618 C CA . PHE A 1 197 ? -4.463 8.839 23.425 1.00 42.91 197 PHE A CA 1
ATOM 1619 C C . PHE A 1 197 ? -5.913 8.624 23.880 1.00 42.91 197 PHE A C 1
ATOM 1621 O O . PHE A 1 197 ? -6.712 9.554 23.890 1.00 42.91 197 PHE A O 1
ATOM 1628 N N . SER A 1 198 ? -6.265 7.410 24.287 1.00 45.38 198 SER A N 1
ATOM 1629 C CA . SER A 1 198 ? -7.456 7.174 25.107 1.00 45.38 198 SER A CA 1
ATOM 1630 C C . SER A 1 198 ? -7.359 5.815 25.785 1.00 45.38 198 SER A C 1
ATOM 1632 O O . SER A 1 198 ? -7.581 4.781 25.174 1.00 45.38 198 SER A O 1
ATOM 1634 N N . LEU A 1 199 ? -6.949 5.857 27.055 1.00 38.06 199 LEU A N 1
ATOM 1635 C CA . LEU A 1 199 ? -7.345 5.002 28.186 1.00 38.06 199 LEU A CA 1
ATOM 1636 C C . LEU A 1 199 ? -6.341 5.252 29.327 1.00 38.06 199 LEU A C 1
ATOM 1638 O O . LEU A 1 199 ? -5.611 4.365 29.764 1.00 38.06 199 LEU A O 1
ATOM 1642 N N . GLN A 1 200 ? -6.305 6.490 29.839 1.00 35.94 200 GLN A N 1
ATOM 1643 C CA . GLN A 1 200 ? -6.009 6.642 31.260 1.00 35.94 200 GLN A CA 1
ATOM 1644 C C . GLN A 1 200 ? -7.274 6.220 31.992 1.00 35.94 200 GLN A C 1
ATOM 1646 O O . GLN A 1 200 ? -8.297 6.897 31.986 1.00 35.94 200 GLN A O 1
ATOM 1651 N N . THR A 1 201 ? -7.186 5.015 32.529 1.00 34.09 201 THR A N 1
ATOM 1652 C CA . THR A 1 201 ? -8.115 4.398 33.457 1.00 34.09 201 THR A CA 1
ATOM 1653 C C . THR A 1 201 ? -8.744 5.418 34.401 1.00 34.09 201 THR A C 1
ATOM 1655 O O . THR A 1 201 ? -8.058 5.996 35.245 1.00 34.09 201 THR A O 1
ATOM 1658 N N . THR A 1 202 ? -10.068 5.539 34.339 1.00 36.56 202 THR A N 1
ATOM 1659 C CA . THR A 1 202 ? -10.898 5.831 35.506 1.00 36.56 202 THR A CA 1
ATOM 1660 C C . THR A 1 202 ? -10.654 4.717 36.528 1.00 36.56 202 THR A C 1
ATOM 1662 O O . THR A 1 202 ? -11.394 3.741 36.602 1.00 36.56 202 THR A O 1
ATOM 1665 N N . LYS A 1 203 ? -9.559 4.806 37.290 1.00 37.31 203 LYS A N 1
ATOM 1666 C CA . LYS A 1 203 ? -9.433 4.057 38.535 1.00 37.31 203 LYS A CA 1
ATOM 1667 C C . LYS A 1 203 ? -10.197 4.835 39.591 1.00 37.31 203 LYS A C 1
ATOM 1669 O O . LYS A 1 203 ? -9.790 5.914 40.003 1.00 37.31 203 LYS A O 1
ATOM 1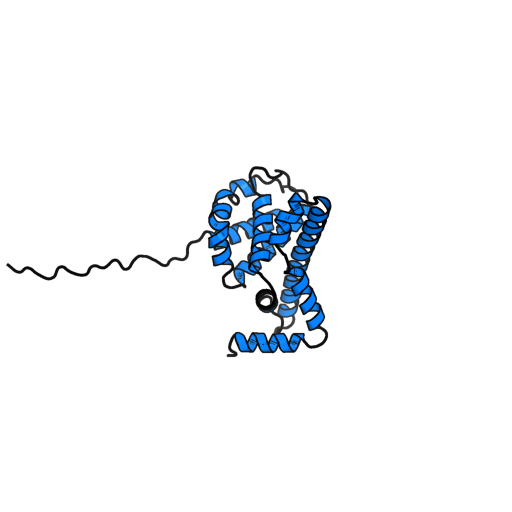674 N N . GLN A 1 204 ? -11.330 4.248 39.952 1.00 37.31 204 GLN A N 1
ATOM 1675 C CA . GLN A 1 204 ? -12.009 4.377 41.230 1.00 37.31 204 GLN A CA 1
ATOM 1676 C C . GLN A 1 204 ? -11.073 4.856 42.351 1.00 37.31 204 GLN A C 1
ATOM 1678 O O . GLN A 1 204 ? -10.178 4.132 42.778 1.00 37.31 204 GLN A O 1
ATOM 1683 N N . SER A 1 205 ? -11.361 6.031 42.892 1.00 35.12 205 SER A N 1
ATOM 1684 C CA . SER A 1 205 ? -11.205 6.313 44.316 1.00 35.12 205 SER A CA 1
ATOM 1685 C C . SER A 1 205 ? -12.609 6.516 44.881 1.00 35.12 205 SER A C 1
ATOM 1687 O O . SER A 1 205 ? -13.060 7.624 45.150 1.00 35.12 205 SER A O 1
ATOM 1689 N N . ILE A 1 206 ? -13.329 5.397 44.991 1.00 39.75 206 ILE A N 1
ATOM 1690 C CA . ILE A 1 206 ? -14.463 5.266 45.900 1.00 39.75 206 ILE A CA 1
ATOM 1691 C C . ILE A 1 206 ? -13.880 4.886 47.266 1.00 39.75 206 ILE A C 1
ATOM 1693 O O . ILE A 1 206 ? -13.167 3.892 47.382 1.00 39.75 206 ILE A O 1
ATOM 1697 N N . ASN A 1 207 ? -14.262 5.690 48.258 1.00 35.12 207 ASN A N 1
ATOM 1698 C CA . ASN A 1 207 ? -14.253 5.481 49.706 1.00 35.12 207 ASN A CA 1
ATOM 1699 C C . ASN A 1 207 ? -12.930 5.602 50.473 1.00 35.12 207 ASN A C 1
ATOM 1701 O O . ASN A 1 207 ? -12.089 4.712 50.463 1.00 35.12 207 ASN A O 1
ATOM 1705 N N . LEU A 1 208 ? -12.867 6.671 51.274 1.00 36.50 208 LEU A N 1
ATOM 1706 C CA . LEU A 1 208 ? -12.750 6.585 52.736 1.00 36.50 208 LEU A CA 1
ATOM 1707 C C . LEU A 1 208 ? -13.327 7.875 53.353 1.00 36.50 208 LEU A C 1
ATOM 1709 O O . LEU A 1 208 ? -12.609 8.771 53.784 1.00 36.50 208 LEU A O 1
ATOM 1713 N N . SER A 1 209 ? -14.656 7.971 53.362 1.00 41.09 209 SER A N 1
ATOM 1714 C CA . SER A 1 209 ? -15.380 8.631 54.448 1.00 41.09 209 SER A CA 1
ATOM 1715 C C . SER A 1 209 ? -15.867 7.520 55.371 1.00 41.09 209 SER A C 1
ATOM 1717 O O . SER A 1 209 ? -16.746 6.764 54.972 1.00 41.09 209 SER A O 1
ATOM 1719 N N . ASP A 1 210 ? -15.191 7.353 56.508 1.00 42.81 210 ASP A N 1
ATOM 1720 C CA . ASP A 1 210 ? -15.770 7.018 57.819 1.00 42.81 210 ASP A CA 1
ATOM 1721 C C . ASP A 1 210 ? -14.674 6.516 58.763 1.00 42.81 210 ASP A C 1
ATOM 1723 O O . ASP A 1 210 ? -14.248 5.367 58.693 1.00 42.81 210 ASP A O 1
ATOM 1727 N N . SER A 1 211 ? -14.237 7.392 59.669 1.00 35.59 211 SER A N 1
ATOM 1728 C CA . SER A 1 211 ? -14.203 7.095 61.106 1.00 35.59 211 SER A CA 1
ATOM 1729 C C . SER A 1 211 ? -13.731 8.336 61.863 1.00 35.59 211 SER A C 1
ATOM 1731 O O . SER A 1 211 ? -12.541 8.625 61.971 1.00 35.59 211 SER A O 1
ATOM 1733 N N . SER A 1 212 ? -14.711 9.073 62.366 1.00 41.81 212 SER A N 1
ATOM 1734 C CA . SER A 1 212 ? -14.611 10.021 63.468 1.00 41.81 212 SER A CA 1
ATOM 1735 C C . SER A 1 212 ? -13.949 9.413 64.708 1.00 41.81 212 SER A C 1
ATOM 1737 O O . SER A 1 212 ? -14.357 8.334 65.141 1.00 41.81 212 SER A O 1
ATOM 1739 N N . SER A 1 213 ? -13.019 10.150 65.318 1.00 39.19 213 SER A N 1
ATOM 1740 C CA . SER A 1 213 ? -12.818 10.306 66.771 1.00 39.19 213 SER A CA 1
ATOM 1741 C C . SER A 1 213 ? -11.920 11.512 67.021 1.00 39.19 213 SER A C 1
ATOM 1743 O O . SER A 1 213 ? -10.870 11.593 66.347 1.00 39.19 213 SER A O 1
#

InterPro domains:
  IPR027878 Protein of unknown function DUF4551 [PF15087] (1-190)
  IPR027878 Protein of unknown function DUF4551 [PTHR35354] (1-198)

pLDDT: mean 71.69, std 16.4, range [34.09, 92.81]